Protein AF-A0A0N4WKB9-F1 (afdb_monomer_lite)

Secondary structure (DSSP, 8-state):
-PPPP-----------S-------TTS-S---SS----HHHHHHHHHHHHHHHTSTTSHHHHHTTTTS-S--TT---TT---HHHHHHHHHHHHHHHHHHHHHHHHHHHHHHHHHHHHHHTTTTTS----------------------------S-----S-TTTHHHHHHHHHHHHHHHHHHHHHH-S-PPPPPPPSSPPPHHHHHHHHHHHHHHHHHH----HHHHHHHHHHHHHHHHHHHHHHHHHHHHHHHHHHHHHHHHHHHHHHHHHHHHHHHHHHHHHTS-SS--PPPPHHHHHHHHHTT--SHHHHHHHHHHHHHHHHHHHHHHHHHHHHHHHT-

pLDDT: mean 70.04, std 23.13, range [26.11, 98.06]

Radius of gyration: 37.8 Å; chains: 1; bounding box: 75×97×118 Å

Sequence (343 aa):
MKKQGCSWTNIAGSCGRSCPTELCLKDSFLWSANGWVSSEVLRNVWGAQEASLLIACSAAMRALRPTTGGFCRMHCGPYNGTAEHTASVYALKGAYAKLARCSGQVVGANAAHANQVQAAASEEGSQLIEQDGQEGLRDISRARNGPEPEASQEASQEAREESGNGDSDLKADLSARFRKYYRMAISTQDRQPMVSPRREIPDAFLQVGNEILVEELQRAGSKNPTSLNAAVYAIARAISAKAVEEASERLMPGKESFREATQLRSTQISFISTLAAELLRRSINGNGRGGRGRARPKCLEVARLYKVSRTSEVQRLLISLKDELNIFQMDIKEMEDARDASW

Structure (mmCIF, N/CA/C/O backbone):
data_AF-A0A0N4WKB9-F1
#
_entry.id   AF-A0A0N4WKB9-F1
#
loop_
_atom_site.group_PDB
_atom_site.id
_atom_site.type_symbol
_atom_site.label_atom_id
_atom_site.label_alt_id
_atom_site.label_comp_id
_atom_site.label_asym_id
_atom_site.label_entity_id
_atom_site.label_seq_id
_atom_site.pdbx_PDB_ins_code
_atom_site.Cartn_x
_atom_site.Cartn_y
_atom_site.Cartn_z
_atom_site.occupancy
_atom_site.B_iso_or_equiv
_atom_site.auth_seq_id
_atom_site.auth_comp_id
_atom_site.auth_asym_id
_atom_site.auth_atom_id
_atom_site.pdbx_PDB_model_num
ATOM 1 N N . MET A 1 1 ? 21.311 -34.985 77.038 1.00 38.09 1 MET A N 1
ATOM 2 C CA . MET A 1 1 ? 20.759 -33.814 76.320 1.00 38.09 1 MET A CA 1
ATOM 3 C C . MET A 1 1 ? 19.725 -34.304 75.313 1.00 38.09 1 MET A C 1
ATOM 5 O O . MET A 1 1 ? 20.097 -34.915 74.323 1.00 38.09 1 MET A O 1
ATOM 9 N N . LYS A 1 2 ? 18.432 -34.136 75.619 1.00 29.89 2 LYS A N 1
ATOM 10 C CA . LYS A 1 2 ? 17.288 -34.520 74.774 1.00 29.89 2 LYS A CA 1
ATOM 11 C C . LYS A 1 2 ? 16.736 -33.241 74.137 1.00 29.89 2 LYS A C 1
ATOM 13 O O . LYS A 1 2 ? 16.402 -32.322 74.879 1.00 29.89 2 LYS A O 1
ATOM 18 N N . LYS A 1 3 ? 16.665 -33.157 72.805 1.00 38.38 3 LYS A N 1
ATOM 19 C CA . LYS A 1 3 ? 15.966 -32.061 72.117 1.00 38.38 3 LYS A CA 1
ATOM 20 C C . LYS A 1 3 ? 14.509 -32.458 71.895 1.00 38.38 3 LYS A C 1
ATOM 22 O O . LYS A 1 3 ? 14.224 -33.517 71.345 1.00 38.38 3 LYS A O 1
ATOM 27 N N . GLN A 1 4 ? 13.634 -31.608 72.416 1.00 37.38 4 GLN A N 1
ATOM 28 C CA . GLN A 1 4 ? 12.182 -31.656 72.317 1.00 37.38 4 GLN A CA 1
ATOM 29 C C . GLN A 1 4 ? 11.734 -31.323 70.888 1.00 37.38 4 GLN A C 1
ATOM 31 O O . GLN A 1 4 ? 12.377 -30.528 70.203 1.00 37.38 4 GLN A O 1
ATOM 36 N N . GLY A 1 5 ? 10.643 -31.953 70.453 1.00 32.72 5 GLY A N 1
ATOM 37 C CA . GLY A 1 5 ? 9.959 -31.637 69.203 1.00 32.72 5 GLY A CA 1
ATOM 38 C C . GLY A 1 5 ? 8.960 -30.493 69.362 1.00 32.72 5 GLY A C 1
ATOM 39 O O . GLY A 1 5 ? 8.523 -30.206 70.472 1.00 32.72 5 GLY A O 1
ATOM 40 N N . CYS A 1 6 ? 8.552 -29.912 68.235 1.00 29.64 6 CYS A N 1
ATOM 41 C CA . CYS A 1 6 ? 7.314 -29.147 68.124 1.00 29.64 6 CYS A CA 1
ATOM 42 C C . CYS A 1 6 ? 6.583 -29.558 66.842 1.00 29.64 6 CYS A C 1
ATOM 44 O O . CYS A 1 6 ? 7.054 -29.337 65.727 1.00 29.64 6 CYS A O 1
ATOM 46 N N . SER A 1 7 ? 5.438 -30.194 67.070 1.00 26.11 7 SER A N 1
ATOM 47 C CA . SER A 1 7 ? 4.330 -30.433 66.150 1.00 26.11 7 SER A CA 1
ATOM 48 C C . SER A 1 7 ? 3.609 -29.116 65.848 1.00 26.11 7 SER A C 1
ATOM 50 O O . SER A 1 7 ? 3.452 -28.293 66.749 1.00 26.11 7 SER A O 1
ATOM 52 N N . TRP A 1 8 ? 3.117 -28.949 64.620 1.00 28.55 8 TRP A N 1
ATOM 53 C CA . TRP A 1 8 ? 2.088 -27.961 64.296 1.00 28.55 8 TRP A CA 1
ATOM 54 C C . TRP A 1 8 ? 0.868 -28.685 63.726 1.00 28.55 8 TRP A C 1
ATOM 56 O O . TRP A 1 8 ? 0.815 -29.041 62.552 1.00 28.55 8 TRP A O 1
ATOM 66 N N . THR A 1 9 ? -0.112 -28.915 64.595 1.00 31.80 9 THR A N 1
ATOM 67 C CA . THR A 1 9 ? -1.490 -29.278 64.254 1.00 31.80 9 THR A CA 1
ATOM 68 C C . THR A 1 9 ? -2.391 -28.047 64.312 1.00 31.80 9 THR A C 1
ATOM 70 O O . THR A 1 9 ? -2.282 -27.257 65.243 1.00 31.80 9 THR A O 1
ATOM 73 N N . ASN A 1 10 ? -3.322 -27.977 63.356 1.00 32.84 10 ASN A N 1
ATOM 74 C CA . ASN A 1 10 ? -4.683 -27.431 63.445 1.00 32.84 10 ASN A CA 1
ATOM 75 C C . ASN A 1 10 ? -4.908 -26.079 64.145 1.00 32.84 10 ASN A C 1
ATOM 77 O O . ASN A 1 10 ? -5.034 -26.003 65.363 1.00 32.84 10 ASN A O 1
ATOM 81 N N . ILE A 1 11 ? -5.202 -25.057 63.334 1.00 33.75 11 ILE A N 1
ATOM 82 C CA . ILE A 1 11 ? -6.114 -23.969 63.713 1.00 33.75 11 ILE A CA 1
ATOM 83 C C . ILE A 1 11 ? -7.274 -23.981 62.713 1.00 33.75 11 ILE A C 1
ATOM 85 O O . ILE A 1 11 ? -7.234 -23.342 61.665 1.00 33.75 11 ILE A O 1
ATOM 89 N N . ALA A 1 12 ? -8.304 -24.759 63.042 1.00 35.97 12 ALA A N 1
ATOM 90 C CA . ALA A 1 12 ? -9.644 -24.583 62.507 1.00 35.97 12 ALA A CA 1
ATOM 91 C C . ALA A 1 12 ? -10.357 -23.567 63.411 1.00 35.97 12 ALA A C 1
ATOM 93 O O . ALA A 1 12 ? -10.811 -23.906 64.501 1.00 35.97 12 ALA A O 1
ATOM 94 N N . GLY A 1 13 ? -10.389 -22.306 62.982 1.00 30.09 13 GLY A N 1
ATOM 95 C CA . GLY A 1 13 ? -11.189 -21.253 63.601 1.00 30.09 13 GLY A CA 1
ATOM 96 C C . GLY A 1 13 ? -12.483 -21.066 62.819 1.00 30.09 13 GLY A C 1
ATOM 97 O O . GLY A 1 13 ? -12.456 -20.637 61.668 1.00 30.09 13 GLY A O 1
ATOM 98 N N . SER A 1 14 ? -13.614 -21.401 63.437 1.00 38.97 14 SER A N 1
ATOM 99 C CA . SER A 1 14 ? -14.943 -21.126 62.900 1.00 38.97 14 SER A CA 1
ATOM 100 C C . SER A 1 14 ? -15.247 -19.626 62.955 1.00 38.97 14 SER A C 1
ATOM 102 O O . SER A 1 14 ? -15.411 -19.072 64.041 1.00 38.97 14 SER A O 1
ATOM 104 N N . CYS A 1 15 ? -15.411 -18.988 61.799 1.00 32.84 15 CYS A N 1
ATOM 105 C CA . CYS A 1 15 ? -16.126 -17.719 61.677 1.00 32.84 15 CYS A CA 1
ATOM 106 C C . CYS A 1 15 ? -17.292 -17.919 60.709 1.00 32.84 15 CYS A C 1
ATOM 108 O O . CYS A 1 15 ? -17.117 -17.988 59.495 1.00 32.84 15 CYS A O 1
ATOM 110 N N . GLY A 1 16 ? -18.493 -18.051 61.268 1.00 37.19 16 GLY A N 1
ATOM 111 C CA . GLY A 1 16 ? -19.733 -17.996 60.510 1.00 37.19 16 GLY A CA 1
ATOM 112 C C . GLY A 1 16 ? -20.091 -16.552 60.167 1.00 37.19 16 GLY A C 1
ATOM 113 O O . GLY A 1 16 ? -20.199 -15.726 61.067 1.00 37.19 16 GLY A O 1
ATOM 114 N N . ARG A 1 17 ? -20.280 -16.280 58.870 1.00 33.44 17 ARG A N 1
ATOM 115 C CA . ARG A 1 17 ? -21.280 -15.389 58.234 1.00 33.44 17 ARG A CA 1
ATOM 116 C C . ARG A 1 17 ? -20.808 -15.041 56.814 1.00 33.44 17 ARG A C 1
ATOM 118 O O . ARG A 1 17 ? -19.820 -14.347 56.634 1.00 33.44 17 ARG A O 1
ATOM 125 N N . SER A 1 18 ? -21.533 -15.581 55.833 1.00 49.12 18 SER A N 1
ATOM 126 C CA . SER A 1 18 ? -21.736 -15.095 54.455 1.00 49.12 18 SER A CA 1
ATOM 127 C C . SER A 1 18 ? -20.723 -14.092 53.865 1.00 49.12 18 SER A C 1
ATOM 129 O O . SER A 1 18 ? -20.917 -12.883 53.973 1.00 49.12 18 SER A O 1
ATOM 131 N N . CYS A 1 19 ? -19.758 -14.599 53.094 1.00 30.98 19 CYS A N 1
ATOM 132 C CA . CYS A 1 19 ? -19.083 -13.850 52.029 1.00 30.98 19 CYS A CA 1
ATOM 133 C C . CYS A 1 19 ? -19.250 -14.620 50.707 1.00 30.98 19 CYS A C 1
ATOM 135 O O . CYS A 1 19 ? -18.574 -15.632 50.529 1.00 30.98 19 CYS A O 1
ATOM 137 N N . PRO A 1 20 ? -20.115 -14.197 49.768 1.00 43.94 20 PRO A N 1
ATOM 138 C CA . PRO A 1 20 ? -20.144 -14.767 48.433 1.00 43.94 20 PRO A CA 1
ATOM 139 C C . PRO A 1 20 ? -19.338 -13.865 47.498 1.00 43.94 20 PRO A C 1
ATOM 141 O O . PRO A 1 20 ? -19.893 -12.933 46.939 1.00 43.94 20 PRO A O 1
ATOM 144 N N . THR A 1 21 ? -18.038 -14.124 47.355 1.00 40.31 21 THR A N 1
ATOM 145 C CA . THR A 1 21 ? -17.280 -13.893 46.107 1.00 40.31 21 THR A CA 1
ATOM 146 C C . THR A 1 21 ? -15.851 -14.383 46.311 1.00 40.31 21 THR A C 1
ATOM 148 O O . THR A 1 21 ? -14.954 -13.619 46.666 1.00 40.31 21 THR A O 1
ATOM 151 N N . GLU A 1 22 ? -15.620 -15.670 46.065 1.00 34.66 22 GLU A N 1
ATOM 152 C CA . GLU A 1 22 ? -14.300 -16.102 45.614 1.00 34.66 22 GLU A CA 1
ATOM 153 C C . GLU A 1 22 ? -14.097 -15.521 44.208 1.00 34.66 22 GLU A C 1
ATOM 155 O O . GLU A 1 22 ? -14.573 -16.054 43.209 1.00 34.66 22 GLU A O 1
ATOM 160 N N . LEU A 1 23 ? -13.447 -14.358 44.139 1.00 35.81 23 LEU A N 1
ATOM 161 C CA . LEU A 1 23 ? -12.955 -13.778 42.892 1.00 35.81 23 LEU A CA 1
ATOM 162 C C . LEU A 1 23 ? -11.931 -14.744 42.284 1.00 35.81 23 LEU A C 1
ATOM 164 O O . LEU A 1 23 ? -10.826 -14.908 42.805 1.00 35.81 23 LEU A O 1
ATOM 168 N N . CYS A 1 24 ? -12.289 -15.390 41.175 1.00 35.91 24 CYS A N 1
ATOM 169 C CA . CYS A 1 24 ? -11.354 -16.218 40.433 1.00 35.91 24 CYS A CA 1
ATOM 170 C C . CYS A 1 24 ? -10.258 -15.322 39.833 1.00 35.91 24 CYS A C 1
ATOM 172 O O . CYS A 1 24 ? -10.533 -14.352 39.129 1.00 35.91 24 CYS A O 1
ATOM 174 N N . LEU A 1 25 ? -8.987 -15.681 40.032 1.00 34.38 25 LEU A N 1
ATOM 175 C CA . LEU A 1 25 ? -7.838 -15.033 39.378 1.00 34.38 25 LEU A CA 1
ATOM 176 C C . LEU A 1 25 ? -7.914 -15.067 37.836 1.00 34.38 25 LEU A C 1
ATOM 178 O O . LEU A 1 25 ? -7.198 -14.319 37.177 1.00 34.38 25 LEU A O 1
ATOM 182 N N . LYS A 1 26 ? -8.782 -15.906 37.248 1.00 37.31 26 LYS A N 1
ATOM 183 C CA . LYS A 1 26 ? -9.080 -15.904 35.805 1.00 37.31 26 LYS A CA 1
ATOM 184 C C . LYS A 1 26 ? -9.965 -14.727 35.366 1.00 37.31 26 LYS A C 1
ATOM 186 O O . LYS A 1 26 ? -9.881 -14.339 34.207 1.00 37.31 26 LYS A O 1
ATOM 191 N N . ASP A 1 27 ? -10.726 -14.134 36.284 1.00 35.19 27 ASP A N 1
ATOM 192 C CA . ASP A 1 27 ? -11.625 -12.994 36.031 1.00 35.19 27 ASP A CA 1
ATOM 193 C C . ASP A 1 27 ? -10.963 -11.643 36.350 1.00 35.19 27 ASP A C 1
ATOM 195 O O . ASP A 1 27 ? -11.555 -10.574 36.205 1.00 35.19 27 ASP A O 1
ATOM 199 N N . SER A 1 28 ? -9.711 -11.679 36.809 1.00 39.19 28 SER A N 1
ATOM 200 C CA . SER A 1 28 ? -9.007 -10.530 37.366 1.00 39.19 28 SER A CA 1
ATOM 201 C C . SER A 1 28 ? -8.207 -9.764 36.323 1.00 39.19 28 SER A C 1
ATOM 203 O O . SER A 1 28 ? -7.007 -9.656 36.495 1.00 39.19 28 SER A O 1
ATOM 205 N N . PHE A 1 29 ? -8.822 -9.181 35.293 1.00 39.72 29 PHE A N 1
ATOM 206 C CA . PHE A 1 29 ? -8.190 -8.057 34.584 1.00 39.72 29 PHE A CA 1
ATOM 207 C C . PHE A 1 29 ? -9.254 -7.075 34.098 1.00 39.72 29 PHE A C 1
ATOM 209 O O . PHE A 1 29 ? -9.864 -7.304 33.057 1.00 39.72 29 PHE A O 1
ATOM 216 N N . LEU A 1 30 ? -9.395 -5.988 34.873 1.00 35.84 30 LEU A N 1
ATOM 217 C CA . LEU A 1 30 ? -10.121 -4.723 34.653 1.00 35.84 30 LEU A CA 1
ATOM 218 C C . LEU A 1 30 ? -11.356 -4.501 35.532 1.00 35.84 30 LEU A C 1
ATOM 220 O O . LEU A 1 30 ? -12.418 -5.061 35.291 1.00 35.84 30 LEU A O 1
ATOM 224 N N . TRP A 1 31 ? -11.212 -3.583 36.492 1.00 38.56 31 TRP A N 1
ATOM 225 C CA . TRP A 1 31 ? -12.319 -2.856 37.109 1.00 38.56 31 TRP A CA 1
ATOM 226 C C . TRP A 1 31 ? -11.931 -1.383 37.273 1.00 38.56 31 TRP A C 1
ATOM 228 O O . TRP A 1 31 ? -10.894 -1.080 37.862 1.00 38.56 31 TRP A O 1
ATOM 238 N N . SER A 1 32 ? -12.806 -0.476 36.837 1.00 30.70 32 SER A N 1
ATOM 239 C CA . SER A 1 32 ? -13.090 0.752 37.577 1.00 30.70 32 SER A CA 1
ATOM 240 C C . SER A 1 32 ? -14.535 0.648 38.070 1.00 30.70 32 SER A C 1
ATOM 242 O O . SER A 1 32 ? -15.456 0.355 37.309 1.00 30.70 32 SER A O 1
ATOM 244 N N . ALA A 1 33 ? -14.735 0.815 39.375 1.00 31.33 33 ALA A N 1
ATOM 245 C CA . ALA A 1 33 ? -16.055 1.026 39.941 1.00 31.33 33 ALA A CA 1
ATOM 246 C C . ALA A 1 33 ? -16.358 2.524 39.799 1.00 31.33 33 ALA A C 1
ATOM 248 O O . ALA A 1 33 ? -15.707 3.340 40.444 1.00 31.33 33 ALA A O 1
ATOM 249 N N . ASN A 1 34 ? -17.323 2.867 38.943 1.00 32.16 34 ASN A N 1
ATOM 250 C CA . ASN A 1 34 ? -17.946 4.194 38.820 1.00 32.16 34 ASN A CA 1
ATOM 251 C C . ASN A 1 34 ? -17.132 5.309 38.133 1.00 32.16 34 ASN A C 1
ATOM 253 O O . ASN A 1 34 ? -16.949 6.382 38.703 1.00 32.16 34 ASN A O 1
ATOM 257 N N . GLY A 1 35 ? -16.720 5.130 36.874 1.00 35.56 35 GLY A N 1
ATOM 258 C CA . GLY A 1 35 ? -16.203 6.267 36.105 1.00 35.56 35 GLY A CA 1
ATOM 259 C C . GLY A 1 35 ? -15.997 6.004 34.619 1.00 35.56 35 GLY A C 1
ATOM 260 O O . GLY A 1 35 ? -15.651 4.895 34.216 1.00 35.56 35 GLY A O 1
ATOM 261 N N . TRP A 1 36 ? -16.193 7.059 33.829 1.00 38.62 36 TRP A N 1
ATOM 262 C CA . TRP A 1 36 ? -15.851 7.136 32.411 1.00 38.62 36 TRP A CA 1
ATOM 263 C C . TRP A 1 36 ? -14.338 6.928 32.254 1.00 38.62 36 TRP A C 1
ATOM 265 O O . TRP A 1 36 ? -13.543 7.522 32.985 1.00 38.62 36 TRP A O 1
ATOM 275 N N . VAL A 1 37 ? -13.930 6.048 31.342 1.00 38.47 37 VAL A N 1
ATOM 276 C CA . VAL A 1 37 ? -12.520 5.697 31.127 1.00 38.47 37 VAL A CA 1
ATOM 277 C C . VAL A 1 37 ? -11.956 6.621 30.048 1.00 38.47 37 VAL A C 1
ATOM 279 O O . VAL A 1 37 ? -12.378 6.549 28.900 1.00 38.47 37 VAL A O 1
ATOM 282 N N . SER A 1 38 ? -11.022 7.505 30.414 1.00 41.50 38 SER A N 1
ATOM 283 C CA . SER A 1 38 ? -10.322 8.379 29.458 1.00 41.50 38 SER A CA 1
ATOM 284 C C . SER A 1 38 ? -9.390 7.568 28.537 1.00 41.50 38 SER A C 1
ATOM 286 O O . SER A 1 38 ? -8.935 6.480 28.903 1.00 41.50 38 SER A O 1
ATOM 288 N N . SER A 1 39 ? -9.063 8.101 27.354 1.00 40.75 39 SER A N 1
ATOM 289 C CA . SER A 1 39 ? -8.095 7.517 26.404 1.00 40.75 39 SER A CA 1
ATOM 290 C C . SER A 1 39 ? -6.724 7.232 27.040 1.00 40.75 39 SER A C 1
ATOM 292 O O . SER A 1 39 ? -6.062 6.245 26.719 1.00 40.75 39 SER A O 1
ATOM 294 N N . GLU A 1 40 ? -6.329 8.042 28.018 1.00 42.03 40 GLU A N 1
ATOM 295 C CA . GLU A 1 40 ? -5.099 7.890 28.793 1.00 42.03 40 GLU A CA 1
ATOM 296 C C . GLU A 1 40 ? -5.178 6.698 29.763 1.00 42.03 40 GLU A C 1
ATOM 298 O O . GLU A 1 40 ? -4.217 5.945 29.945 1.00 42.03 40 GLU A O 1
ATOM 303 N N . VAL A 1 41 ? -6.365 6.455 30.327 1.00 51.12 41 VAL A N 1
ATOM 304 C CA . VAL A 1 41 ? -6.648 5.259 31.128 1.00 51.12 41 VAL A CA 1
ATOM 305 C C . VAL A 1 41 ? -6.649 4.019 30.237 1.00 51.12 41 VAL A C 1
ATOM 307 O O . VAL A 1 41 ? -6.085 3.009 30.636 1.00 51.12 41 VAL A O 1
ATOM 310 N N . LEU A 1 42 ? -7.177 4.104 29.014 1.00 48.41 42 LEU A N 1
ATOM 311 C CA . LEU A 1 42 ? -7.096 3.044 28.002 1.00 48.41 42 LEU A CA 1
ATOM 312 C C . LEU A 1 42 ? -5.641 2.677 27.672 1.00 48.41 42 LEU A C 1
ATOM 314 O O . LEU A 1 42 ? -5.317 1.495 27.662 1.00 48.41 42 LEU A O 1
ATOM 318 N N . ARG A 1 43 ? -4.749 3.662 27.497 1.00 47.19 43 ARG A N 1
ATOM 319 C CA . ARG A 1 43 ? -3.302 3.455 27.268 1.00 47.19 43 ARG A CA 1
ATOM 320 C C . ARG A 1 43 ? -2.620 2.746 28.445 1.00 47.19 43 ARG A C 1
ATOM 322 O O . ARG A 1 43 ? -1.868 1.793 28.246 1.00 47.19 43 ARG A O 1
ATOM 329 N N . ASN A 1 44 ? -2.927 3.166 29.672 1.00 47.53 44 ASN A N 1
ATOM 330 C CA . ASN A 1 44 ? -2.392 2.557 30.895 1.00 47.53 44 ASN A CA 1
ATOM 331 C C . ASN A 1 44 ? -2.948 1.147 31.141 1.00 47.53 44 ASN A C 1
ATOM 333 O O . ASN A 1 44 ? -2.219 0.247 31.552 1.00 47.53 44 ASN A O 1
ATOM 337 N N . VAL A 1 45 ? -4.229 0.938 30.840 1.00 52.72 45 VAL A N 1
ATOM 338 C CA . VAL A 1 45 ? -4.887 -0.371 30.830 1.00 52.72 45 VAL A CA 1
ATOM 339 C C . VAL A 1 45 ? -4.248 -1.289 29.792 1.00 52.72 45 VAL A C 1
ATOM 341 O O . VAL A 1 45 ? -4.015 -2.455 30.093 1.00 52.72 45 VAL A O 1
ATOM 344 N N . TRP A 1 46 ? -3.899 -0.770 28.616 1.00 52.53 46 TRP A N 1
ATOM 345 C CA . TRP A 1 46 ? -3.220 -1.514 27.556 1.00 52.53 46 TRP A CA 1
ATOM 346 C C . TRP A 1 46 ? -1.848 -2.015 28.004 1.00 52.53 46 TRP A C 1
ATOM 348 O O . TRP A 1 46 ? -1.587 -3.217 27.948 1.00 52.53 46 TRP A O 1
ATOM 358 N N . GLY A 1 47 ? -1.005 -1.119 28.533 1.00 52.44 47 GLY A N 1
ATOM 359 C CA . GLY A 1 47 ? 0.312 -1.485 29.063 1.00 52.44 47 GLY A CA 1
ATOM 360 C C . GLY A 1 47 ? 0.212 -2.473 30.230 1.00 52.44 47 GLY A C 1
ATOM 361 O O . GLY A 1 47 ? 0.995 -3.416 30.336 1.00 52.44 47 GLY A O 1
ATOM 362 N N . ALA A 1 48 ? -0.812 -2.322 31.071 1.00 50.50 48 ALA A N 1
ATOM 363 C CA . ALA A 1 48 ? -1.095 -3.245 32.160 1.00 50.50 48 ALA A CA 1
ATOM 364 C C . ALA A 1 48 ? -1.560 -4.623 31.677 1.00 50.50 48 ALA A C 1
ATOM 366 O O . ALA A 1 48 ? -1.163 -5.636 32.251 1.00 50.50 48 ALA A O 1
ATOM 367 N N . GLN A 1 49 ? -2.402 -4.680 30.647 1.00 54.06 49 GLN A N 1
ATOM 368 C CA . GLN A 1 49 ? -2.942 -5.918 30.096 1.00 54.06 49 GLN A CA 1
ATOM 369 C C . GLN A 1 49 ? -1.857 -6.706 29.354 1.00 54.06 49 GLN A C 1
ATOM 371 O O . GLN A 1 49 ? -1.767 -7.920 29.533 1.00 54.06 49 GLN A O 1
ATOM 376 N N . GLU A 1 50 ? -0.972 -6.025 28.622 1.00 48.19 50 GLU A N 1
ATOM 377 C CA . GLU A 1 50 ? 0.227 -6.639 28.044 1.00 48.19 50 GLU A CA 1
ATOM 378 C C . GLU A 1 50 ? 1.164 -7.191 29.125 1.00 48.19 50 GLU A C 1
ATOM 380 O O . GLU A 1 50 ? 1.578 -8.346 29.036 1.00 48.19 50 GLU A O 1
ATOM 385 N N . ALA A 1 51 ? 1.427 -6.435 30.196 1.00 47.12 51 ALA A N 1
ATOM 386 C CA . ALA A 1 51 ? 2.249 -6.911 31.312 1.00 47.12 51 ALA A CA 1
ATOM 387 C C . ALA A 1 51 ? 1.603 -8.088 32.071 1.00 47.12 51 ALA A C 1
ATOM 389 O O . ALA A 1 51 ? 2.292 -8.989 32.546 1.00 47.12 51 ALA A O 1
ATOM 390 N N . SER A 1 52 ? 0.273 -8.113 32.157 1.00 47.84 52 SER A N 1
ATOM 391 C CA . SER A 1 52 ? -0.498 -9.116 32.899 1.00 47.84 52 SER A CA 1
ATOM 392 C C . SER A 1 52 ? -0.671 -10.442 32.158 1.00 47.84 52 SER A C 1
ATOM 394 O O . SER A 1 52 ? -0.646 -11.510 32.776 1.00 47.84 52 SER A O 1
ATOM 396 N N . LEU A 1 53 ? -0.809 -10.402 30.827 1.00 46.56 53 LEU A N 1
ATOM 397 C CA . LEU A 1 53 ? -0.866 -11.599 29.978 1.00 46.56 53 LEU A CA 1
ATOM 398 C C . LEU A 1 53 ? 0.446 -12.402 30.011 1.00 46.56 53 LEU A C 1
ATOM 400 O O . LEU A 1 53 ? 0.440 -13.593 29.691 1.00 46.56 53 LEU A O 1
ATOM 404 N N . LEU A 1 54 ? 1.540 -11.776 30.452 1.00 46.34 54 LEU A N 1
ATOM 405 C CA . LEU A 1 54 ? 2.884 -12.350 30.532 1.00 46.34 54 LEU A CA 1
ATOM 406 C C . LEU A 1 54 ? 3.220 -12.975 31.899 1.00 46.34 54 LEU A C 1
ATOM 408 O O . LEU A 1 54 ? 4.304 -13.535 32.061 1.00 46.34 54 LEU A O 1
ATOM 412 N N . ILE A 1 55 ? 2.304 -12.934 32.872 1.00 49.28 55 ILE A N 1
ATOM 413 C CA . ILE A 1 55 ? 2.495 -13.556 34.190 1.00 49.28 55 ILE A CA 1
ATOM 414 C C . ILE A 1 55 ? 2.028 -15.020 34.146 1.00 49.28 55 ILE A C 1
ATOM 416 O O . ILE A 1 55 ? 1.028 -15.353 33.511 1.00 49.28 55 ILE A O 1
ATOM 420 N N . ALA A 1 56 ? 2.724 -15.900 34.874 1.00 44.75 56 ALA A N 1
ATOM 421 C CA . ALA A 1 56 ? 2.517 -17.356 34.932 1.00 44.75 56 ALA A CA 1
ATOM 422 C C . ALA A 1 56 ? 1.065 -17.831 35.189 1.00 44.75 56 ALA A C 1
ATOM 424 O O . ALA A 1 56 ? 0.732 -18.986 34.915 1.00 44.75 56 ALA A O 1
ATOM 425 N N . CYS A 1 57 ? 0.195 -16.961 35.707 1.00 45.25 57 CYS A N 1
ATOM 426 C CA . CYS A 1 57 ? -1.208 -17.262 35.990 1.00 45.25 57 CYS A CA 1
ATOM 427 C C . CYS A 1 57 ? -2.155 -17.019 34.799 1.00 45.25 57 CYS A C 1
ATOM 429 O O . CYS A 1 57 ? -3.320 -17.430 34.869 1.00 45.25 57 CYS A O 1
ATOM 431 N N . SER A 1 58 ? -1.702 -16.387 33.709 1.00 47.47 58 SER A N 1
ATOM 432 C CA . SER A 1 58 ? -2.567 -16.088 32.562 1.00 47.47 58 SER A CA 1
ATOM 433 C C . SER A 1 58 ? -3.011 -17.373 31.842 1.00 47.47 58 SER A C 1
ATOM 435 O O . SER A 1 58 ? -2.321 -18.399 31.842 1.00 47.47 58 SER A O 1
ATOM 437 N N . ALA A 1 59 ? -4.221 -17.362 31.277 1.00 45.16 59 ALA A N 1
ATOM 438 C CA . ALA A 1 59 ? -4.755 -18.506 30.534 1.00 45.16 59 ALA A CA 1
ATOM 439 C C . ALA A 1 59 ? -3.934 -18.788 29.259 1.00 45.16 59 ALA A C 1
ATOM 441 O O . ALA A 1 59 ? -3.661 -19.950 28.960 1.00 45.16 59 ALA A O 1
ATOM 442 N N . ALA A 1 60 ? -3.446 -17.733 28.595 1.00 47.19 60 ALA A N 1
ATOM 443 C CA . ALA A 1 60 ? -2.610 -17.811 27.397 1.00 47.19 60 ALA A CA 1
ATOM 444 C C . ALA A 1 60 ? -1.256 -18.506 27.656 1.00 47.19 60 ALA A C 1
ATOM 446 O O . ALA A 1 60 ? -0.852 -19.383 26.894 1.00 47.19 60 ALA A O 1
ATOM 447 N N . MET A 1 61 ? -0.584 -18.206 28.777 1.00 49.44 61 MET A N 1
ATOM 448 C CA . MET A 1 61 ? 0.676 -18.873 29.157 1.00 49.44 61 MET A CA 1
ATOM 449 C C . MET A 1 61 ? 0.478 -20.340 29.564 1.00 49.44 61 MET A C 1
ATOM 451 O O . MET A 1 61 ? 1.370 -21.166 29.380 1.00 49.44 61 MET A O 1
ATOM 455 N N . ARG A 1 62 ? -0.699 -20.702 30.092 1.00 53.69 62 ARG A N 1
ATOM 456 C CA . ARG A 1 62 ? -1.025 -22.101 30.416 1.00 53.69 62 ARG A CA 1
ATOM 457 C C . ARG A 1 62 ? -1.262 -22.960 29.173 1.00 53.69 62 ARG A C 1
ATOM 459 O O . ARG A 1 62 ? -0.965 -24.150 29.231 1.00 53.69 62 ARG A O 1
ATOM 466 N N . ALA A 1 63 ? -1.748 -22.375 28.078 1.00 52.84 63 ALA A N 1
ATOM 467 C CA . ALA A 1 63 ? -1.962 -23.069 26.807 1.00 52.84 63 ALA A CA 1
ATOM 468 C C . ALA A 1 63 ? -0.655 -23.313 26.020 1.00 52.84 63 ALA A C 1
ATOM 470 O O . ALA A 1 63 ? -0.532 -24.322 25.335 1.00 52.84 63 ALA A O 1
ATOM 471 N N . LEU A 1 64 ? 0.357 -22.450 26.178 1.00 53.56 64 LEU A N 1
ATOM 472 C CA . LEU A 1 64 ? 1.668 -22.543 25.502 1.00 53.56 64 LEU A CA 1
ATOM 473 C C . LEU A 1 64 ? 2.700 -23.438 26.231 1.00 53.56 64 LEU A C 1
ATOM 475 O O . LEU A 1 64 ? 3.891 -23.424 25.913 1.00 53.56 64 LEU A O 1
ATOM 479 N N . ARG A 1 65 ? 2.246 -24.224 27.217 1.00 53.31 65 ARG A N 1
ATOM 480 C CA . ARG A 1 65 ? 3.071 -24.917 28.223 1.00 53.31 65 ARG A CA 1
ATOM 481 C C . ARG A 1 65 ? 4.129 -25.940 27.760 1.00 53.31 65 ARG A C 1
ATOM 483 O O . ARG A 1 65 ? 4.966 -26.226 28.612 1.00 53.31 65 ARG A O 1
ATOM 490 N N . PRO A 1 66 ? 4.195 -26.491 26.527 1.00 49.50 66 PRO A N 1
ATOM 491 C CA . PRO A 1 66 ? 5.289 -27.418 26.209 1.00 49.50 66 PRO A CA 1
ATOM 492 C C . PRO A 1 66 ? 6.527 -26.784 25.552 1.00 49.50 66 PRO A C 1
ATOM 494 O O . PRO A 1 66 ? 7.570 -27.428 25.539 1.00 49.50 66 PRO A O 1
ATOM 497 N N . THR A 1 67 ? 6.459 -25.575 24.979 1.00 55.12 67 THR A N 1
ATOM 498 C CA . THR A 1 67 ? 7.460 -25.151 23.966 1.00 55.12 67 THR A CA 1
ATOM 49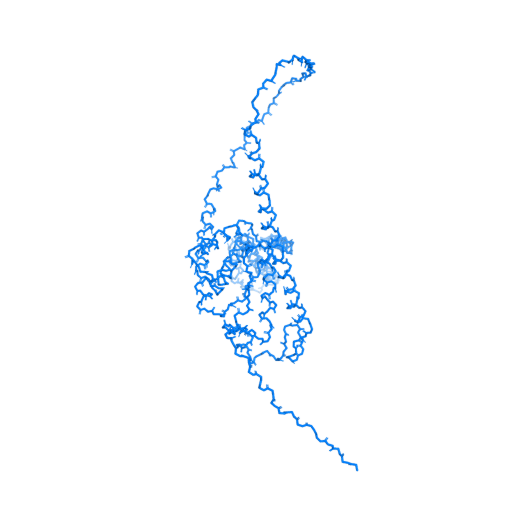9 C C . THR A 1 67 ? 8.389 -24.003 24.351 1.00 55.12 67 THR A C 1
ATOM 501 O O . THR A 1 67 ? 9.422 -23.826 23.711 1.00 55.12 67 THR A O 1
ATOM 504 N N . THR A 1 68 ? 8.089 -23.222 25.388 1.00 52.66 68 THR A N 1
ATOM 505 C CA . THR A 1 68 ? 8.983 -22.144 25.843 1.00 52.66 68 THR A CA 1
ATOM 506 C C . THR A 1 68 ? 9.792 -22.649 27.029 1.00 52.66 68 THR A C 1
ATOM 508 O O . THR A 1 68 ? 9.205 -22.906 28.076 1.00 52.66 68 THR A O 1
ATOM 511 N N . GLY A 1 69 ? 11.108 -22.826 26.870 1.00 61.56 69 GLY A N 1
ATOM 512 C CA . GLY A 1 69 ? 12.027 -23.496 27.808 1.00 61.56 69 GLY A CA 1
ATOM 513 C C . GLY A 1 69 ? 12.209 -22.863 29.197 1.00 61.56 69 GLY A C 1
ATOM 514 O O . GLY A 1 69 ? 13.335 -22.694 29.641 1.00 61.56 69 GLY A O 1
ATOM 515 N N . GLY A 1 70 ? 11.130 -22.520 29.899 1.00 58.50 70 GLY A N 1
ATOM 516 C CA . GLY A 1 70 ? 11.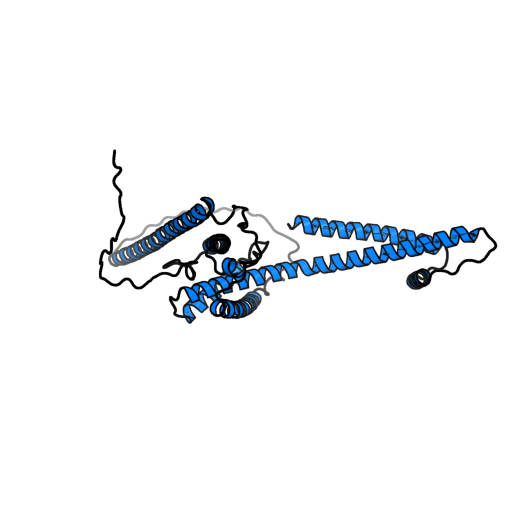138 -22.093 31.296 1.00 58.50 70 GLY A CA 1
ATOM 517 C C . GLY A 1 70 ? 11.420 -20.617 31.553 1.00 58.50 70 GLY A C 1
ATOM 518 O O . GLY A 1 70 ? 11.452 -20.226 32.714 1.00 58.50 70 GLY A O 1
ATOM 519 N N . PHE A 1 71 ? 11.586 -19.788 30.522 1.00 57.38 71 PHE A N 1
ATOM 520 C CA . PHE A 1 71 ? 11.922 -18.372 30.688 1.00 57.38 71 PHE A CA 1
ATOM 521 C C . PHE A 1 71 ? 10.733 -17.459 30.377 1.00 57.38 71 PHE A C 1
ATOM 523 O O . PHE A 1 71 ? 10.035 -17.638 29.377 1.00 57.38 71 PHE A O 1
ATOM 530 N N . CYS A 1 72 ? 10.522 -16.456 31.234 1.00 59.88 72 CYS A N 1
ATOM 531 C CA . CYS A 1 72 ? 9.652 -15.317 30.934 1.00 59.88 72 CYS A CA 1
ATOM 532 C C . CYS A 1 72 ? 10.244 -14.524 29.736 1.00 59.88 72 CYS A C 1
ATOM 534 O O . CYS A 1 72 ? 11.441 -14.615 29.451 1.00 59.88 72 CYS A O 1
ATOM 536 N N . ARG A 1 73 ? 9.461 -13.659 29.073 1.00 46.19 73 ARG A N 1
ATOM 537 C CA . ARG A 1 73 ? 9.959 -12.812 27.962 1.00 46.19 73 ARG A CA 1
ATOM 538 C C . ARG A 1 73 ? 11.009 -11.764 28.389 1.00 46.19 73 ARG A C 1
ATOM 540 O O . ARG A 1 73 ? 11.704 -11.238 27.532 1.00 46.19 73 ARG A O 1
ATOM 547 N N . MET A 1 74 ? 11.149 -11.497 29.693 1.00 49.00 74 MET A N 1
ATOM 548 C CA . MET A 1 74 ? 12.235 -10.685 30.275 1.00 49.00 74 MET A CA 1
ATOM 549 C C . MET A 1 74 ? 13.467 -11.512 30.697 1.00 49.00 74 MET A C 1
ATOM 551 O O . MET A 1 74 ? 14.304 -11.020 31.443 1.00 49.00 74 MET A O 1
ATOM 555 N N . HIS A 1 75 ? 13.577 -12.780 30.280 1.00 55.41 75 HIS A N 1
ATOM 556 C CA . HIS A 1 75 ? 14.674 -13.695 30.641 1.00 55.41 75 HIS A CA 1
ATOM 557 C C . HIS A 1 75 ? 14.915 -13.903 32.149 1.00 55.41 75 HIS A C 1
ATOM 559 O O . HIS A 1 75 ? 15.916 -14.499 32.545 1.00 55.41 75 HIS A O 1
ATOM 565 N N . CYS A 1 76 ? 13.972 -13.501 32.999 1.00 57.62 76 CYS A N 1
ATOM 566 C CA . CYS A 1 76 ? 13.846 -14.014 34.353 1.00 57.62 76 CYS A CA 1
ATOM 567 C C . CYS A 1 76 ? 13.852 -15.546 34.300 1.00 57.62 76 CYS A C 1
ATOM 569 O O . CYS A 1 76 ? 13.064 -16.141 33.558 1.00 57.62 76 CYS A O 1
ATOM 571 N N . GLY A 1 77 ? 14.767 -16.154 35.060 1.00 54.28 77 GLY A N 1
ATOM 572 C CA . GLY A 1 77 ? 14.953 -17.601 35.162 1.00 54.28 77 GLY A CA 1
ATOM 573 C C . GLY A 1 77 ? 13.689 -18.371 35.573 1.00 54.28 77 GLY A C 1
ATOM 574 O O . GLY A 1 77 ? 12.610 -17.791 35.708 1.00 54.28 77 GLY A O 1
ATOM 575 N N . PRO A 1 78 ? 13.796 -19.692 35.792 1.00 47.97 78 PRO A N 1
ATOM 576 C CA . PRO A 1 78 ? 12.638 -20.567 35.869 1.00 47.97 78 PRO A CA 1
ATOM 577 C C . PRO A 1 78 ? 11.707 -20.179 37.025 1.00 47.97 78 PRO A C 1
ATOM 579 O O . PRO A 1 78 ? 12.004 -20.391 38.195 1.00 47.97 78 PRO A O 1
ATOM 582 N N . TYR A 1 79 ? 10.557 -19.622 36.643 1.00 52.47 79 TYR A N 1
ATOM 583 C CA . TYR A 1 79 ? 9.297 -19.557 37.392 1.00 52.47 79 TYR A CA 1
ATOM 584 C C . TYR A 1 79 ? 9.253 -18.817 38.737 1.00 52.47 79 TYR A C 1
ATOM 586 O O . TYR A 1 79 ? 8.291 -19.001 39.482 1.00 52.47 79 TYR A O 1
ATOM 594 N N . ASN A 1 80 ? 10.186 -17.909 39.021 1.00 49.50 80 ASN A N 1
ATOM 595 C CA . ASN A 1 80 ? 10.036 -16.990 40.151 1.00 49.50 80 ASN A CA 1
ATOM 596 C C . ASN A 1 80 ? 9.537 -15.636 39.647 1.00 49.50 80 ASN A C 1
ATOM 598 O O . ASN A 1 80 ? 10.236 -14.950 38.902 1.00 49.50 80 ASN A O 1
ATOM 602 N N . GLY A 1 81 ? 8.322 -15.245 40.049 1.00 51.84 81 GLY A N 1
ATOM 603 C CA . GLY A 1 81 ? 7.855 -13.874 39.861 1.00 51.84 81 GLY A CA 1
ATOM 604 C C . GLY A 1 81 ? 8.878 -12.924 40.480 1.00 51.84 81 GLY A C 1
ATOM 605 O O . GLY A 1 81 ? 9.067 -12.926 41.693 1.00 51.84 81 GLY A O 1
ATOM 606 N N . THR A 1 82 ? 9.593 -12.169 39.648 1.00 56.53 82 THR A N 1
ATOM 607 C CA . THR A 1 82 ? 10.592 -11.213 40.138 1.00 56.53 82 THR A CA 1
ATOM 608 C C . THR A 1 82 ? 9.904 -10.072 40.888 1.00 56.53 82 THR A C 1
ATOM 610 O O . THR A 1 82 ? 8.705 -9.813 40.717 1.00 56.53 82 THR A O 1
ATOM 613 N N . ALA A 1 83 ? 10.675 -9.359 41.712 1.00 52.59 83 ALA A N 1
ATOM 614 C CA . ALA A 1 83 ? 10.215 -8.143 42.376 1.00 52.59 83 ALA A CA 1
ATOM 615 C C . ALA A 1 83 ? 9.616 -7.135 41.379 1.00 52.59 83 ALA A C 1
ATOM 617 O O . ALA A 1 83 ? 8.688 -6.423 41.733 1.00 52.59 83 ALA A O 1
ATOM 618 N N . GLU A 1 84 ? 10.069 -7.140 40.125 1.00 49.09 84 GLU A N 1
ATOM 619 C CA . GLU A 1 84 ? 9.564 -6.287 39.046 1.00 49.09 84 GLU A CA 1
ATOM 620 C C . GLU A 1 84 ? 8.118 -6.627 38.666 1.00 49.09 84 GLU A C 1
ATOM 622 O O . GLU A 1 84 ? 7.295 -5.725 38.584 1.00 49.09 84 GLU A O 1
ATOM 627 N N . HIS A 1 85 ? 7.754 -7.911 38.546 1.00 52.03 85 HIS A N 1
ATOM 628 C CA . HIS A 1 85 ? 6.359 -8.313 38.295 1.00 52.03 85 HIS A CA 1
ATOM 629 C C . HIS A 1 85 ? 5.436 -7.868 39.429 1.00 52.03 85 HIS A C 1
ATOM 631 O O . HIS A 1 85 ? 4.318 -7.399 39.212 1.00 52.03 85 HIS A O 1
ATOM 637 N N . THR A 1 86 ? 5.925 -8.003 40.659 1.00 53.97 86 THR A N 1
ATOM 638 C CA . THR A 1 86 ? 5.199 -7.605 41.863 1.00 53.97 86 THR A CA 1
ATOM 639 C C . THR A 1 86 ? 5.087 -6.079 41.945 1.00 53.97 86 THR A C 1
ATOM 641 O O . THR A 1 86 ? 4.011 -5.554 42.229 1.00 53.97 86 THR A O 1
ATOM 644 N N . ALA A 1 87 ? 6.158 -5.357 41.607 1.00 49.09 87 ALA A N 1
ATOM 645 C CA . ALA A 1 87 ? 6.194 -3.903 41.530 1.00 49.09 87 ALA A CA 1
ATOM 646 C C . ALA A 1 87 ? 5.243 -3.365 40.454 1.00 49.09 87 ALA A C 1
ATOM 648 O O . ALA A 1 87 ? 4.528 -2.408 40.733 1.00 49.09 87 ALA A O 1
ATOM 649 N N . SER A 1 88 ? 5.135 -4.001 39.282 1.00 50.31 88 SER A N 1
ATOM 650 C CA . SER A 1 88 ? 4.160 -3.625 38.248 1.00 50.31 88 SER A CA 1
ATOM 651 C C . SER A 1 88 ? 2.717 -3.786 38.736 1.00 50.31 88 SER A C 1
ATOM 653 O O . SER A 1 88 ? 1.896 -2.892 38.538 1.00 50.31 88 SER A O 1
ATOM 655 N N . VAL A 1 89 ? 2.406 -4.879 39.444 1.00 56.19 89 VAL A N 1
ATOM 656 C CA . VAL A 1 89 ? 1.075 -5.099 40.041 1.00 56.19 89 VAL A CA 1
ATOM 657 C C . VAL A 1 89 ? 0.772 -4.077 41.145 1.00 56.19 89 VAL A C 1
ATOM 659 O O . VAL A 1 89 ? -0.351 -3.573 41.224 1.00 56.19 89 VAL A O 1
ATOM 662 N N . TYR A 1 90 ? 1.744 -3.730 41.994 1.00 52.19 90 TYR A N 1
ATOM 663 C CA . TYR A 1 90 ? 1.555 -2.715 43.038 1.00 52.19 90 TYR A CA 1
ATOM 664 C C . TYR A 1 90 ? 1.489 -1.288 42.486 1.00 52.19 90 TYR A C 1
ATOM 666 O O . TYR A 1 90 ? 0.673 -0.503 42.965 1.00 52.19 90 TYR A O 1
ATOM 674 N N . ALA A 1 91 ? 2.271 -0.963 41.456 1.00 51.81 91 ALA A N 1
ATOM 675 C CA . ALA A 1 91 ? 2.177 0.302 40.733 1.00 51.81 91 ALA A CA 1
ATOM 676 C C . ALA A 1 91 ? 0.790 0.458 40.095 1.00 51.81 91 ALA A C 1
ATOM 678 O O . ALA A 1 91 ? 0.171 1.514 40.220 1.00 51.81 91 ALA A O 1
ATOM 679 N N . LEU A 1 92 ? 0.249 -0.625 39.525 1.00 54.72 92 LEU A N 1
ATOM 680 C CA . LEU A 1 92 ? -1.130 -0.684 39.045 1.00 54.72 92 LEU A CA 1
ATOM 681 C C . LEU A 1 92 ? -2.137 -0.423 40.163 1.00 54.72 92 LEU A C 1
ATOM 683 O O . LEU A 1 92 ? -2.960 0.481 40.039 1.00 54.72 92 LEU A O 1
ATOM 687 N N . LYS A 1 93 ? -2.052 -1.150 41.284 1.00 54.81 93 LYS A N 1
ATOM 688 C CA . LYS A 1 93 ? -2.923 -0.910 42.449 1.00 54.81 93 LYS A CA 1
ATOM 689 C C . LYS A 1 93 ? -2.835 0.540 42.945 1.00 54.81 93 LYS A C 1
ATOM 691 O O . LYS A 1 93 ? -3.862 1.127 43.275 1.00 54.81 93 LYS A O 1
ATOM 696 N N . GLY A 1 94 ? -1.639 1.132 42.959 1.00 54.81 94 GLY A N 1
ATOM 697 C CA . GLY A 1 94 ? -1.406 2.526 43.341 1.00 54.81 94 GLY A CA 1
ATOM 698 C C . GLY A 1 94 ? -2.043 3.530 42.377 1.00 54.81 94 GLY A C 1
ATOM 699 O O . GLY A 1 94 ? -2.721 4.458 42.824 1.00 54.81 94 GLY A O 1
ATOM 700 N N . ALA A 1 95 ? -1.892 3.318 41.067 1.00 50.78 95 ALA A N 1
ATOM 701 C CA . ALA A 1 95 ? -2.527 4.132 40.033 1.00 50.78 95 ALA A CA 1
ATOM 702 C C . ALA A 1 95 ? -4.062 4.054 40.122 1.00 50.78 95 ALA A C 1
ATOM 704 O O . ALA A 1 95 ? -4.730 5.088 40.145 1.00 50.78 95 ALA A O 1
ATOM 705 N N . TYR A 1 96 ? -4.622 2.852 40.299 1.00 51.28 96 TYR A N 1
ATOM 706 C CA . TYR A 1 96 ? -6.064 2.660 40.491 1.00 51.28 96 TYR A CA 1
ATOM 707 C C . TYR A 1 96 ? -6.586 3.313 41.777 1.00 51.28 96 TYR A C 1
ATOM 709 O O . TYR A 1 96 ? -7.607 3.998 41.745 1.00 51.28 96 TYR A O 1
ATOM 717 N N . ALA A 1 97 ? -5.878 3.180 42.904 1.00 56.31 97 ALA A N 1
ATOM 718 C CA . ALA A 1 97 ? -6.252 3.842 44.156 1.00 56.31 97 ALA A CA 1
ATOM 719 C C . ALA A 1 97 ? -6.186 5.377 44.055 1.00 56.31 97 ALA A C 1
ATOM 721 O O . ALA A 1 97 ? -6.891 6.084 44.777 1.00 56.31 97 ALA A O 1
ATOM 722 N N . LYS A 1 98 ? -5.328 5.919 43.182 1.00 55.56 98 LYS A N 1
ATOM 723 C CA . LYS A 1 98 ? -5.274 7.356 42.893 1.00 55.56 98 LYS A CA 1
ATOM 724 C C . LYS A 1 98 ? -6.473 7.793 42.045 1.00 55.56 98 LYS A C 1
ATOM 726 O O . LYS A 1 98 ? -7.139 8.752 42.416 1.00 55.56 98 LYS A O 1
ATOM 731 N N . LEU A 1 99 ? -6.815 7.041 40.997 1.00 48.69 99 LEU A N 1
ATOM 732 C CA . LEU A 1 99 ? -7.981 7.310 40.145 1.00 48.69 99 LEU A CA 1
ATOM 733 C C . LEU A 1 99 ? -9.309 7.235 40.913 1.00 48.69 99 LEU A C 1
ATOM 735 O O . LEU A 1 99 ? -10.139 8.133 40.787 1.00 48.69 99 LEU A O 1
ATOM 739 N N . ALA A 1 100 ? -9.485 6.226 41.772 1.00 52.38 100 ALA A N 1
ATOM 740 C CA . ALA A 1 100 ? -10.676 6.104 42.614 1.00 52.38 100 ALA A CA 1
ATOM 741 C C . ALA A 1 100 ? -10.846 7.320 43.545 1.00 52.38 100 ALA A C 1
ATOM 743 O O . ALA A 1 100 ? -11.947 7.854 43.676 1.00 52.38 100 ALA A O 1
ATOM 744 N N . ARG A 1 101 ? -9.748 7.825 44.125 1.00 57.72 101 ARG A N 1
ATOM 745 C CA . ARG A 1 101 ? -9.766 9.032 44.968 1.00 57.72 101 ARG A CA 1
ATOM 746 C C . ARG A 1 101 ? -10.102 10.297 44.179 1.00 57.72 101 ARG A C 1
ATOM 748 O O . ARG A 1 101 ? -10.939 11.073 44.626 1.00 57.72 101 ARG A O 1
ATOM 755 N N . CYS A 1 102 ? -9.516 10.475 42.996 1.00 52.09 102 CYS A N 1
ATOM 756 C CA . CYS A 1 102 ? -9.798 11.636 42.150 1.00 52.09 102 CYS A CA 1
ATOM 757 C C . CYS A 1 102 ? -11.248 11.643 41.636 1.00 52.09 102 CYS A C 1
ATOM 759 O O . CYS A 1 102 ? -11.870 12.700 41.589 1.00 52.09 102 CYS A O 1
ATOM 761 N N . SER A 1 103 ? -11.824 10.475 41.327 1.00 51.91 103 SER A N 1
ATOM 762 C CA . SER A 1 103 ? -13.217 10.376 40.864 1.00 51.91 103 SER A CA 1
ATOM 763 C C . SER A 1 103 ? -14.242 10.808 41.923 1.00 51.91 103 SER A C 1
ATOM 765 O O . SER A 1 103 ? -15.181 11.532 41.603 1.00 51.91 103 SER A O 1
ATOM 767 N N . GLY A 1 104 ? -14.029 10.469 43.201 1.00 52.03 104 GLY A N 1
ATOM 768 C CA . GLY A 1 104 ? -14.899 10.925 44.292 1.00 52.03 104 GLY A CA 1
ATOM 769 C C . GLY A 1 104 ? -14.801 12.432 44.557 1.00 52.03 104 GLY A C 1
ATOM 770 O O . GLY A 1 104 ? -15.781 13.062 44.947 1.00 52.03 104 GLY A O 1
ATOM 771 N N . GLN A 1 105 ? -13.636 13.027 44.297 1.00 53.34 105 GLN A N 1
ATOM 772 C CA . GLN A 1 105 ? -13.375 14.445 44.543 1.00 53.34 105 GLN A CA 1
ATOM 773 C C . GLN A 1 105 ? -14.029 15.353 43.488 1.00 53.34 105 GLN A C 1
ATOM 775 O O . GLN A 1 105 ? -14.566 16.402 43.836 1.00 53.34 105 GLN A O 1
ATOM 780 N N . VAL A 1 106 ? -14.061 14.922 42.221 1.00 51.59 106 VAL A N 1
ATOM 781 C CA . VAL A 1 106 ? -14.741 15.648 41.129 1.00 51.59 106 VAL A CA 1
ATOM 782 C C . VAL A 1 106 ? -16.264 15.606 41.297 1.00 51.59 106 VAL A C 1
ATOM 784 O O . VAL A 1 106 ? -16.938 16.612 41.090 1.00 51.59 106 VAL A O 1
ATOM 787 N N . VAL A 1 107 ? -16.815 14.477 41.755 1.00 51.59 107 VAL A N 1
ATOM 788 C CA . VAL A 1 107 ? -18.252 14.360 42.058 1.00 51.59 107 VAL A CA 1
ATOM 789 C C . VAL A 1 107 ? -18.642 15.245 43.251 1.00 51.59 107 VAL A C 1
ATOM 791 O O . VAL A 1 107 ? -19.683 15.898 43.210 1.00 51.59 107 VAL A O 1
ATOM 794 N N . GLY A 1 108 ? -17.788 15.340 44.278 1.00 54.97 108 GLY A N 1
ATOM 795 C CA . GLY A 1 108 ? -18.003 16.232 45.423 1.00 54.97 108 GLY A CA 1
ATOM 796 C C . GLY A 1 108 ? -17.922 17.723 45.072 1.00 54.97 108 GLY A C 1
ATOM 797 O O . GLY A 1 108 ? -18.763 18.500 45.518 1.00 54.97 108 GLY A O 1
ATOM 798 N N . ALA A 1 109 ? -16.958 18.124 44.236 1.00 58.44 109 ALA A N 1
ATOM 799 C CA . ALA A 1 109 ? -16.809 19.513 43.796 1.00 58.44 109 ALA A CA 1
ATOM 800 C C . ALA A 1 109 ? -17.993 19.981 42.930 1.00 58.44 109 ALA A C 1
ATOM 802 O O . ALA A 1 109 ? -18.504 21.083 43.125 1.00 58.44 109 ALA A O 1
ATOM 803 N N . ASN A 1 110 ? -18.493 19.120 42.039 1.00 55.31 110 ASN A N 1
ATOM 804 C CA . ASN A 1 110 ? -19.644 19.439 41.193 1.00 55.31 110 ASN A CA 1
ATOM 805 C C . ASN A 1 110 ? -20.961 19.497 41.988 1.00 55.31 110 ASN A C 1
ATOM 807 O O . ASN A 1 110 ? -21.802 20.350 41.713 1.00 55.31 110 ASN A O 1
ATOM 811 N N . ALA A 1 111 ? -21.131 18.648 43.009 1.00 56.56 111 ALA A N 1
ATOM 812 C CA . ALA A 1 111 ? -22.284 18.715 43.910 1.00 56.56 111 ALA A CA 1
ATOM 813 C C . ALA A 1 111 ? -22.264 19.978 44.793 1.00 56.56 111 ALA A C 1
ATOM 815 O O . ALA A 1 111 ? -23.304 20.600 45.008 1.00 56.56 111 ALA A O 1
ATOM 816 N N . ALA A 1 112 ? -21.084 20.397 45.264 1.00 61.97 112 ALA A N 1
ATOM 817 C CA . ALA A 1 112 ? -20.925 21.644 46.010 1.00 61.97 112 ALA A CA 1
ATOM 818 C C . ALA A 1 112 ? -21.241 22.874 45.142 1.00 61.97 112 ALA A C 1
ATOM 820 O O . ALA A 1 112 ? -21.954 23.767 45.592 1.00 61.97 112 ALA A O 1
ATOM 821 N N . HIS A 1 113 ? -20.790 22.887 43.883 1.00 65.56 113 HIS A N 1
ATOM 822 C CA . HIS A 1 113 ? -21.071 23.976 42.943 1.00 65.56 113 HIS A CA 1
ATOM 823 C C . HIS A 1 113 ? -22.559 24.047 42.553 1.00 65.56 113 HIS A C 1
ATOM 825 O O . HIS A 1 113 ? -23.112 25.137 42.427 1.00 65.56 113 HIS A O 1
ATOM 831 N N . ALA A 1 114 ? -23.241 22.903 42.411 1.00 64.69 114 ALA A N 1
ATOM 832 C CA . ALA A 1 114 ? -24.681 22.860 42.143 1.00 64.69 114 ALA A CA 1
ATOM 833 C C . ALA A 1 114 ? -25.513 23.417 43.315 1.00 64.69 114 ALA A C 1
ATOM 835 O O . ALA A 1 114 ? -26.443 24.193 43.097 1.00 64.69 114 ALA A O 1
ATOM 836 N N . ASN A 1 115 ? -25.130 23.097 44.556 1.00 67.94 115 ASN A N 1
ATOM 837 C CA . ASN A 1 115 ? -25.781 23.644 45.749 1.00 67.94 115 ASN A CA 1
ATOM 838 C C . ASN A 1 115 ? -25.521 25.151 45.924 1.00 67.94 115 ASN A C 1
ATOM 840 O O . ASN A 1 115 ? -26.392 25.868 46.407 1.00 67.94 115 ASN A O 1
ATOM 844 N N . GLN A 1 116 ? -24.355 25.652 45.501 1.00 71.38 116 GLN A N 1
ATOM 845 C CA . GLN A 1 116 ? -24.030 27.082 45.557 1.00 71.38 116 GLN A CA 1
ATOM 846 C C . GLN A 1 116 ? -24.851 27.905 44.551 1.00 71.38 116 GLN A C 1
ATOM 848 O O . GLN A 1 116 ? -25.329 28.986 44.884 1.00 71.38 116 GLN A O 1
ATOM 853 N N . VAL A 1 117 ? -25.084 27.364 43.351 1.00 70.06 117 VAL A N 1
ATOM 854 C CA . VAL A 1 117 ? -25.926 28.000 42.322 1.00 70.06 117 VAL A CA 1
ATOM 855 C C . VAL A 1 117 ? -27.408 28.000 42.726 1.00 70.06 117 VAL A C 1
ATOM 857 O O . VAL A 1 117 ? -28.106 28.978 42.475 1.00 70.06 117 VAL A O 1
ATOM 860 N N . GLN A 1 118 ? -27.889 26.957 43.414 1.00 65.50 118 GLN A N 1
ATOM 861 C CA . GLN A 1 118 ? -29.250 26.941 43.972 1.00 65.50 118 GLN A CA 1
ATOM 862 C C . GLN A 1 118 ? -29.435 27.893 45.161 1.00 65.50 118 GLN A C 1
ATOM 864 O O . GLN A 1 118 ? -30.511 28.468 45.301 1.00 65.50 118 GLN A O 1
ATOM 869 N N . ALA A 1 119 ? -28.407 28.092 45.992 1.00 62.06 119 ALA A N 1
ATOM 870 C CA . ALA A 1 119 ? -28.459 29.068 47.079 1.00 62.06 119 ALA A CA 1
ATOM 871 C C . ALA A 1 119 ? -28.489 30.514 46.549 1.00 62.06 119 ALA A C 1
ATOM 873 O O . ALA A 1 119 ? -29.312 31.305 47.000 1.00 62.06 119 ALA A O 1
ATOM 874 N N . ALA A 1 120 ? -27.677 30.833 45.533 1.00 60.38 120 ALA A N 1
ATOM 875 C CA . ALA A 1 120 ? -27.655 32.162 44.913 1.00 60.38 120 ALA A CA 1
ATOM 876 C C . ALA A 1 120 ? -28.972 32.505 44.186 1.00 60.38 120 ALA A C 1
ATOM 878 O O . ALA A 1 120 ? -29.467 33.623 44.290 1.00 60.38 120 ALA A O 1
ATOM 879 N N . ALA A 1 121 ? -29.602 31.527 43.524 1.00 57.72 121 ALA A N 1
ATOM 880 C CA . ALA A 1 121 ? -30.887 31.727 42.847 1.00 57.72 121 ALA A CA 1
ATOM 881 C C . ALA A 1 121 ? -32.075 31.950 43.807 1.00 57.72 121 ALA A C 1
ATOM 883 O O . ALA A 1 121 ? -33.144 32.371 43.370 1.00 57.72 121 ALA A O 1
ATOM 884 N N . SER A 1 122 ? -31.910 31.672 45.106 1.00 58.25 122 SER A N 1
ATOM 885 C CA . SER A 1 122 ? -32.961 31.865 46.110 1.00 58.25 122 SER A CA 1
ATOM 886 C C . SER A 1 122 ? -32.885 33.222 46.827 1.00 58.25 122 SER A C 1
ATOM 888 O O . SER A 1 122 ? -33.835 33.568 47.528 1.00 58.25 122 SER A O 1
ATOM 890 N N . GLU A 1 123 ? -31.805 33.993 46.650 1.00 57.00 123 GLU A N 1
ATOM 891 C CA . GLU A 1 123 ? -31.617 35.310 47.286 1.00 57.00 123 GLU A CA 1
ATOM 892 C C . GLU A 1 123 ? -31.953 36.499 46.361 1.00 57.00 123 GLU A C 1
ATOM 894 O O . GLU A 1 123 ? -32.268 37.579 46.854 1.00 57.00 123 GLU A O 1
ATOM 899 N N . GLU A 1 124 ? -32.010 36.318 45.036 1.00 53.22 124 GLU A N 1
ATOM 900 C CA . GLU A 1 124 ? -32.322 37.407 44.082 1.00 53.22 124 GLU A CA 1
ATOM 901 C C . GLU A 1 124 ? -33.830 37.699 43.904 1.00 53.22 124 GLU A C 1
ATOM 903 O O . GLU A 1 124 ? -34.222 38.571 43.131 1.00 53.22 124 GLU A O 1
ATOM 908 N N . GLY A 1 125 ? -34.709 37.013 44.641 1.00 46.38 125 GLY A N 1
ATOM 909 C CA . GLY A 1 125 ? -36.165 37.165 44.520 1.00 46.38 125 GLY A CA 1
ATOM 910 C C . GLY A 1 125 ? -36.792 38.334 45.290 1.00 46.38 125 GLY A C 1
ATOM 911 O O . GLY A 1 125 ? -38.014 38.469 45.270 1.00 46.38 125 GLY A O 1
ATOM 912 N N . SER A 1 126 ? -36.019 39.156 46.007 1.00 51.06 126 SER A N 1
ATOM 913 C CA . SER A 1 126 ? -36.606 40.146 46.918 1.00 51.06 126 SER A CA 1
ATOM 914 C C . SER A 1 126 ? -35.781 41.425 47.061 1.00 51.06 126 SER A C 1
ATOM 916 O O . SER A 1 126 ? -35.270 41.704 48.141 1.00 51.06 126 SER A O 1
ATOM 918 N N . GLN A 1 127 ? -35.705 42.237 46.003 1.00 42.97 127 GLN A N 1
ATOM 919 C CA . GLN A 1 127 ? -35.477 43.686 46.120 1.00 42.97 127 GLN A CA 1
ATOM 920 C C . GLN A 1 127 ? -35.878 44.408 44.823 1.00 42.97 127 GLN A C 1
ATOM 922 O O . GLN A 1 127 ? -35.113 44.539 43.875 1.00 42.97 127 GLN A O 1
ATOM 927 N N . LEU A 1 128 ? -37.125 44.876 44.797 1.00 48.78 128 LEU A N 1
ATOM 928 C CA . LEU A 1 128 ? -37.594 45.955 43.932 1.00 48.78 128 LEU A CA 1
ATOM 929 C C . LEU A 1 128 ? -37.679 47.214 44.802 1.00 48.78 128 LEU A C 1
ATOM 931 O O . LEU A 1 128 ? -38.289 47.139 45.868 1.00 48.78 128 LEU A O 1
ATOM 935 N N . ILE A 1 129 ? -37.112 48.329 44.320 1.00 44.16 129 ILE A N 1
ATOM 936 C CA . ILE A 1 129 ? -37.643 49.714 44.319 1.00 44.16 129 ILE A CA 1
ATOM 937 C C . ILE A 1 129 ? -36.496 50.752 44.349 1.00 44.16 129 ILE A C 1
ATOM 939 O O . ILE A 1 129 ? -35.653 50.735 45.238 1.00 44.16 129 ILE A O 1
ATOM 943 N N . GLU A 1 130 ? -36.572 51.660 43.364 1.00 45.84 130 GLU A N 1
ATOM 944 C CA . GLU A 1 130 ? -35.995 53.016 43.247 1.00 45.84 130 GLU A CA 1
ATOM 945 C C . GLU A 1 130 ? -34.466 53.204 43.188 1.00 45.84 130 GLU A C 1
ATOM 947 O O . GLU A 1 130 ? -33.758 53.009 44.166 1.00 45.84 130 GLU A O 1
ATOM 952 N N . GLN A 1 131 ? -33.967 53.773 42.079 1.00 38.62 131 GLN A N 1
ATOM 953 C CA . GLN A 1 131 ? -33.656 55.213 42.034 1.00 38.62 131 GLN A CA 1
ATOM 954 C C . GLN A 1 131 ? -33.182 55.710 40.656 1.00 38.62 131 GLN A C 1
ATOM 956 O O . GLN A 1 131 ? -32.695 54.965 39.809 1.00 38.62 131 GLN A O 1
ATOM 961 N N . ASP A 1 132 ? -33.406 57.011 40.500 1.00 40.28 132 ASP A N 1
ATOM 962 C CA . ASP A 1 132 ? -33.242 57.918 39.370 1.00 40.28 132 ASP A CA 1
ATOM 963 C C . ASP A 1 132 ? -31.813 58.100 38.821 1.00 40.28 132 ASP A C 1
ATOM 965 O O . ASP A 1 132 ? -30.824 58.005 39.540 1.00 40.28 132 ASP A O 1
ATOM 969 N N . GLY A 1 133 ? -31.783 58.471 37.533 1.00 45.75 133 GLY A N 1
ATOM 970 C CA . GLY A 1 133 ? -30.925 59.459 36.855 1.00 45.75 133 GLY A CA 1
ATOM 971 C C . GLY A 1 133 ? -29.458 59.692 37.250 1.00 45.75 133 GLY A C 1
ATOM 972 O O . GLY A 1 133 ? -29.176 60.175 38.336 1.00 45.75 133 GLY A O 1
ATOM 973 N N . GLN A 1 134 ? -28.548 59.617 36.263 1.00 43.00 134 GLN A N 1
ATOM 974 C CA . GLN A 1 134 ? -27.743 60.788 35.863 1.00 43.00 134 GLN A CA 1
ATOM 975 C C . GLN A 1 134 ? -26.935 60.586 34.572 1.00 43.00 134 GLN A C 1
ATOM 977 O O . GLN A 1 134 ? -26.386 59.524 34.290 1.00 43.00 134 GLN A O 1
ATOM 982 N N . GLU A 1 135 ? -26.879 61.678 33.812 1.00 44.59 135 GLU A N 1
ATOM 983 C CA . GLU A 1 135 ? -26.136 61.926 32.579 1.00 44.59 135 GLU A CA 1
ATOM 984 C C . GLU A 1 135 ? -24.614 61.764 32.731 1.00 44.59 135 GLU A C 1
ATOM 986 O O . GLU A 1 135 ? -24.033 62.061 33.773 1.00 44.59 135 GLU A O 1
ATOM 991 N N . GLY A 1 136 ? -23.942 61.381 31.640 1.00 40.28 136 GLY A N 1
ATOM 992 C CA . GLY A 1 136 ? -22.488 61.225 31.613 1.00 40.28 136 GLY A CA 1
ATOM 993 C C . GLY A 1 136 ? -21.906 61.176 30.206 1.00 40.28 136 GLY A C 1
ATOM 994 O O . GLY A 1 136 ? -21.360 60.165 29.782 1.00 40.28 136 GLY A O 1
ATOM 995 N N . LEU A 1 137 ? -22.046 62.292 29.495 1.00 48.91 137 LEU A N 1
ATOM 996 C CA . LEU A 1 137 ? -21.376 62.657 28.247 1.00 48.91 137 LEU A CA 1
ATOM 997 C C . LEU A 1 137 ? -19.871 62.296 28.254 1.00 48.91 137 LEU A C 1
ATOM 999 O O . LEU A 1 137 ? -19.158 62.716 29.167 1.00 48.91 137 LEU A O 1
ATOM 1003 N N . ARG A 1 138 ? -19.361 61.635 27.201 1.00 46.06 138 ARG A N 1
ATOM 1004 C CA . ARG A 1 138 ? -18.005 61.885 26.663 1.00 46.06 138 ARG A CA 1
ATOM 1005 C C . ARG A 1 138 ? -17.820 61.353 25.239 1.00 46.06 138 ARG A C 1
ATOM 1007 O O . ARG A 1 138 ? -17.650 60.161 25.003 1.00 46.06 138 ARG A O 1
ATOM 1014 N N . ASP A 1 139 ? -17.797 62.317 24.326 1.00 41.78 139 ASP A N 1
ATOM 1015 C CA . ASP A 1 139 ? -17.107 62.313 23.039 1.00 41.78 139 ASP A CA 1
ATOM 1016 C C . ASP A 1 139 ? -15.640 61.886 23.158 1.00 41.78 139 ASP A C 1
ATOM 1018 O O . ASP A 1 139 ? -14.919 62.470 23.966 1.00 41.78 139 ASP A O 1
ATOM 1022 N N . ILE A 1 140 ? -15.172 61.014 22.253 1.00 50.47 140 ILE A N 1
ATOM 1023 C CA . ILE A 1 140 ? -13.899 61.199 21.530 1.00 50.47 140 ILE A CA 1
ATOM 1024 C C . ILE A 1 140 ? -14.081 60.687 20.094 1.00 50.47 140 ILE A C 1
ATOM 1026 O O . ILE A 1 140 ? -13.984 59.498 19.798 1.00 50.47 140 ILE A O 1
ATOM 1030 N N . SER A 1 141 ? -14.307 61.629 19.182 1.00 52.25 141 SER A N 1
ATOM 1031 C CA . SER A 1 141 ? -13.992 61.474 17.762 1.00 52.25 141 SER A CA 1
ATOM 1032 C C . SER A 1 141 ? -12.470 61.506 17.561 1.00 52.25 141 SER A C 1
ATOM 1034 O O . SER A 1 141 ? -11.797 62.272 18.250 1.00 52.25 141 SER A O 1
ATOM 1036 N N . ARG A 1 142 ? -11.940 60.791 16.551 1.00 39.72 142 ARG A N 1
ATOM 1037 C CA . ARG A 1 142 ? -11.224 61.382 15.387 1.00 39.72 142 ARG A CA 1
ATOM 1038 C C . ARG A 1 142 ? -10.234 60.417 14.700 1.00 39.72 142 ARG A C 1
ATOM 1040 O O . ARG A 1 142 ? -9.123 60.202 15.159 1.00 39.72 142 ARG A O 1
ATOM 1047 N N . ALA A 1 143 ? -10.679 59.951 13.531 1.00 42.22 143 ALA A N 1
ATOM 1048 C CA . ALA A 1 143 ? -10.010 59.883 12.225 1.00 42.22 143 ALA A CA 1
ATOM 1049 C C . ALA A 1 143 ? -8.537 59.438 12.091 1.00 42.22 143 ALA A C 1
ATOM 1051 O O . ALA A 1 143 ? -7.621 60.141 12.513 1.00 42.22 143 ALA A O 1
ATOM 1052 N N . ARG A 1 144 ? -8.315 58.470 11.185 1.00 42.78 144 ARG A N 1
ATOM 1053 C CA . ARG A 1 144 ? -7.407 58.705 10.049 1.00 42.78 144 ARG A CA 1
ATOM 1054 C C . ARG A 1 144 ? -7.810 57.902 8.808 1.00 42.78 144 ARG A C 1
ATOM 1056 O O . ARG A 1 144 ? -7.932 56.686 8.851 1.00 42.78 144 ARG A O 1
ATOM 1063 N N . ASN A 1 145 ? -8.003 58.648 7.725 1.00 46.53 145 ASN A N 1
ATOM 1064 C CA . ASN A 1 145 ? -8.272 58.203 6.363 1.00 46.53 145 ASN A CA 1
ATOM 1065 C C . ASN A 1 145 ? -7.076 57.454 5.754 1.00 46.53 145 ASN A C 1
ATOM 1067 O O . ASN A 1 145 ? -5.931 57.854 5.972 1.00 46.53 145 ASN A O 1
ATOM 1071 N N . GLY A 1 146 ? -7.365 56.475 4.896 1.00 45.31 146 GLY A N 1
ATOM 1072 C CA . GLY A 1 146 ? -6.454 55.935 3.887 1.00 45.31 146 GLY A CA 1
ATOM 1073 C C . GLY A 1 146 ? -7.266 55.487 2.660 1.00 45.31 146 GLY A C 1
ATOM 1074 O O . GLY A 1 146 ? -8.239 54.761 2.858 1.00 45.31 146 GLY A O 1
ATOM 1075 N N . PRO A 1 147 ? -6.948 55.956 1.437 1.00 57.00 147 PRO A N 1
ATOM 1076 C CA . PRO A 1 147 ? -7.688 55.620 0.222 1.00 57.00 147 PRO A CA 1
ATOM 1077 C C . PRO A 1 147 ? -7.238 54.293 -0.427 1.00 57.00 147 PRO A C 1
ATOM 1079 O O . PRO A 1 147 ? -6.052 53.975 -0.460 1.00 57.00 147 PRO A O 1
ATOM 1082 N N . GLU A 1 148 ? -8.253 53.580 -0.919 1.00 47.25 148 GLU A N 1
ATOM 1083 C CA . GLU A 1 148 ? -8.380 52.580 -2.006 1.00 47.25 148 GLU A CA 1
ATOM 1084 C C . GLU A 1 148 ? -7.444 52.710 -3.247 1.00 47.25 148 GLU A C 1
ATOM 1086 O O . GLU A 1 148 ? -6.786 53.743 -3.383 1.00 47.25 148 GLU A O 1
ATOM 1091 N N . PRO A 1 149 ? -7.527 51.833 -4.287 1.00 65.06 149 PR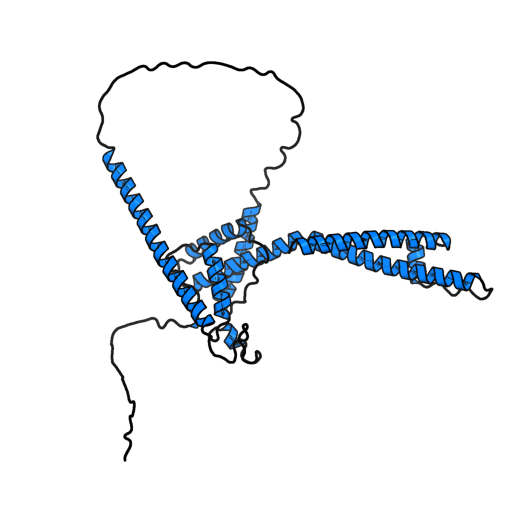O A N 1
ATOM 1092 C CA . PRO A 1 149 ? -7.830 50.387 -4.356 1.00 65.06 149 PRO A CA 1
ATOM 1093 C C . PRO A 1 149 ? -6.926 49.629 -5.384 1.00 65.06 149 PRO A C 1
ATOM 1095 O O . PRO A 1 149 ? -6.028 50.203 -5.989 1.00 65.06 149 PRO A O 1
ATOM 1098 N N . GLU A 1 150 ? -7.224 48.339 -5.596 1.00 38.88 150 GLU A N 1
ATOM 1099 C CA . GLU A 1 150 ? -7.225 47.597 -6.882 1.00 38.88 150 GLU A CA 1
ATOM 1100 C C . GLU A 1 150 ? -6.461 46.258 -6.931 1.00 38.88 150 GLU A C 1
ATOM 1102 O O . GLU A 1 150 ? -5.278 46.144 -6.625 1.00 38.88 150 GLU A O 1
ATOM 1107 N N . ALA A 1 151 ? -7.204 45.292 -7.486 1.00 45.06 151 ALA A N 1
ATOM 1108 C CA . ALA A 1 151 ? -6.791 44.127 -8.260 1.00 45.06 151 ALA A CA 1
ATOM 1109 C C . ALA A 1 151 ? -6.577 42.783 -7.534 1.00 45.06 151 ALA A C 1
ATOM 1111 O O . ALA A 1 151 ? -5.538 42.504 -6.941 1.00 45.06 151 ALA A O 1
ATOM 1112 N N . SER A 1 152 ? -7.524 41.883 -7.839 1.00 44.19 152 SER A N 1
ATOM 1113 C CA . SER A 1 152 ? -7.415 40.412 -7.876 1.00 44.19 152 SER A CA 1
ATOM 1114 C C . SER A 1 152 ? -7.885 39.654 -6.630 1.00 44.19 152 SER A C 1
ATOM 1116 O O . SER A 1 152 ? -7.102 39.038 -5.913 1.00 44.19 152 SER A O 1
ATOM 1118 N N . GLN A 1 153 ? -9.205 39.629 -6.432 1.00 48.66 153 GLN A N 1
ATOM 1119 C CA . GLN A 1 153 ? -9.898 38.561 -5.706 1.00 48.66 153 GLN A CA 1
ATOM 1120 C C . GLN A 1 153 ? -10.854 37.847 -6.664 1.00 48.66 153 GLN A C 1
ATOM 1122 O O . GLN A 1 153 ? -12.053 38.090 -6.659 1.00 48.66 153 GLN A O 1
ATOM 1127 N N . GLU A 1 154 ? -10.311 36.954 -7.484 1.00 53.19 154 GLU A N 1
ATOM 1128 C CA . GLU A 1 154 ? -11.063 35.846 -8.068 1.00 53.19 154 GLU A CA 1
ATOM 1129 C C . GLU A 1 154 ? -10.186 34.592 -7.993 1.00 53.19 154 GLU A C 1
ATOM 1131 O O . GLU A 1 154 ? -8.976 34.661 -8.197 1.00 53.19 154 GLU A O 1
ATOM 1136 N N . ALA A 1 155 ? -10.836 33.464 -7.707 1.00 53.69 155 ALA A N 1
ATOM 1137 C CA . ALA A 1 155 ? -10.319 32.103 -7.553 1.00 53.69 155 ALA A CA 1
ATOM 1138 C C . ALA A 1 155 ? -9.894 31.664 -6.136 1.00 53.69 155 ALA A C 1
ATOM 1140 O O . ALA A 1 155 ? -8.865 32.065 -5.594 1.00 53.69 155 ALA A O 1
ATOM 1141 N N . SER A 1 156 ? -10.662 30.680 -5.647 1.00 49.28 156 SER A N 1
ATOM 1142 C CA . SER A 1 156 ? -10.360 29.675 -4.607 1.00 49.28 156 SER A CA 1
ATOM 1143 C C . SER A 1 156 ? -11.242 29.738 -3.355 1.00 49.28 156 SER A C 1
ATOM 1145 O O . SER A 1 156 ? -10.765 29.710 -2.224 1.00 49.28 156 SER A O 1
ATOM 1147 N N . GLN A 1 157 ? -12.559 29.742 -3.567 1.00 46.09 157 GLN A N 1
ATOM 1148 C CA . GLN A 1 157 ? -13.527 29.173 -2.625 1.00 46.09 157 GLN A CA 1
ATOM 1149 C C . GLN A 1 157 ? -14.206 27.958 -3.277 1.00 46.09 157 GLN A C 1
ATOM 1151 O O . GLN A 1 157 ? -15.389 27.974 -3.581 1.00 46.09 157 GLN A O 1
ATOM 1156 N N . GLU A 1 158 ? -13.435 26.893 -3.488 1.00 47.22 158 GLU A N 1
ATOM 1157 C CA . GLU A 1 158 ? -13.940 25.537 -3.746 1.00 47.22 158 GLU A CA 1
ATOM 1158 C C . GLU A 1 158 ? -13.208 24.577 -2.803 1.00 47.22 158 GLU A C 1
ATOM 1160 O O . GLU A 1 158 ? -12.314 23.837 -3.194 1.00 47.22 158 GLU A O 1
ATOM 1165 N N . ALA A 1 159 ? -13.501 24.665 -1.506 1.00 55.19 159 ALA A N 1
ATOM 1166 C CA . ALA A 1 159 ? -12.975 23.721 -0.519 1.00 55.19 159 ALA A CA 1
ATOM 1167 C C . ALA A 1 159 ? -13.826 23.723 0.751 1.00 55.19 159 ALA A C 1
ATOM 1169 O O . ALA A 1 159 ? -13.307 23.976 1.839 1.00 55.19 159 ALA A O 1
ATOM 1170 N N . ARG A 1 160 ? -15.146 23.510 0.651 1.00 53.25 160 ARG A N 1
ATOM 1171 C CA . ARG A 1 160 ? -15.933 23.310 1.875 1.00 53.25 160 ARG A CA 1
ATOM 1172 C C . ARG A 1 160 ? -17.308 22.682 1.681 1.00 53.25 160 ARG A C 1
ATOM 1174 O O . ARG A 1 160 ? -18.284 23.321 2.023 1.00 53.25 160 ARG A O 1
ATOM 1181 N N . GLU A 1 161 ? -17.399 21.432 1.219 1.00 46.16 161 GLU A N 1
ATOM 1182 C CA . GLU A 1 161 ? -18.672 20.690 1.350 1.00 46.16 161 GLU A CA 1
ATOM 1183 C C . GLU A 1 161 ? -18.586 19.143 1.348 1.00 46.16 161 GLU A C 1
ATOM 1185 O O . GLU A 1 161 ? -19.608 18.478 1.241 1.00 46.16 161 GLU A O 1
ATOM 1190 N N . GLU A 1 162 ? -17.417 18.523 1.572 1.00 51.00 162 GLU A N 1
ATOM 1191 C CA . GLU A 1 162 ? -17.318 17.045 1.706 1.00 51.00 162 GLU A CA 1
ATOM 1192 C C . GLU A 1 162 ? -17.428 16.516 3.156 1.00 51.00 162 GLU A C 1
ATOM 1194 O O . GLU A 1 162 ? -17.380 15.312 3.399 1.00 51.00 162 GLU A O 1
ATOM 1199 N N . SER A 1 163 ? -17.604 17.383 4.157 1.00 54.00 163 SER A N 1
ATOM 1200 C CA . SER A 1 163 ? -17.375 17.007 5.566 1.00 54.00 163 SER A CA 1
ATOM 1201 C C . SER A 1 163 ? -18.516 16.238 6.256 1.00 54.00 163 SER A C 1
ATOM 1203 O O . SER A 1 163 ? -18.385 15.909 7.431 1.00 54.00 163 SER A O 1
ATOM 1205 N N . GLY A 1 164 ? -19.638 15.971 5.584 1.00 59.56 164 GLY A N 1
ATOM 1206 C CA . GLY A 1 164 ? -20.807 15.355 6.229 1.00 59.56 164 GLY A CA 1
ATOM 1207 C C . GLY A 1 164 ? -20.861 13.826 6.170 1.00 59.56 164 GLY A C 1
ATOM 1208 O O . GLY A 1 164 ? -21.446 13.203 7.053 1.00 59.56 164 GLY A O 1
ATOM 1209 N N . ASN A 1 165 ? -20.282 13.208 5.135 1.00 73.88 165 ASN A N 1
ATOM 1210 C CA . ASN A 1 165 ? -20.547 11.791 4.856 1.00 73.88 165 ASN A CA 1
ATOM 1211 C C . ASN A 1 165 ? -19.519 10.831 5.485 1.00 73.88 165 ASN A C 1
ATOM 1213 O O . ASN A 1 165 ? -19.860 9.703 5.835 1.00 73.88 165 ASN A O 1
ATOM 1217 N N . GLY A 1 166 ? -18.278 11.287 5.692 1.00 83.00 166 GLY A N 1
ATOM 1218 C CA . GLY A 1 166 ? -17.182 10.432 6.166 1.00 83.00 166 GLY A CA 1
ATOM 1219 C C . GLY A 1 166 ? -17.390 9.853 7.570 1.00 83.00 166 GLY A C 1
ATOM 1220 O O . GLY A 1 166 ? -17.082 8.684 7.806 1.00 83.00 166 GLY A O 1
ATOM 1221 N N . ASP A 1 167 ? -17.969 10.630 8.489 1.00 88.00 167 ASP A N 1
ATOM 1222 C CA . ASP A 1 167 ? -18.162 10.195 9.879 1.00 88.00 167 ASP A CA 1
ATOM 1223 C C . ASP A 1 167 ? -19.228 9.100 10.002 1.00 88.00 167 ASP A C 1
ATOM 1225 O O . ASP A 1 167 ? -19.084 8.165 10.796 1.00 88.00 167 ASP A O 1
ATOM 1229 N N . SER A 1 168 ? -20.276 9.172 9.176 1.00 92.44 168 SER A N 1
ATOM 1230 C CA . SER A 1 168 ? -21.324 8.148 9.124 1.00 92.44 168 SER A CA 1
ATOM 1231 C C . SER A 1 168 ? -20.760 6.809 8.641 1.00 92.44 168 SER A C 1
ATOM 1233 O O . SER A 1 168 ? -20.991 5.769 9.269 1.00 92.44 168 SER A O 1
ATOM 1235 N N . ASP A 1 169 ? -19.961 6.833 7.573 1.00 95.25 169 ASP A N 1
ATOM 1236 C CA . ASP A 1 169 ? -19.342 5.632 7.010 1.00 95.25 169 ASP A CA 1
ATOM 1237 C C . ASP A 1 169 ? -18.313 5.023 7.976 1.00 95.25 169 ASP A C 1
ATOM 1239 O O . ASP A 1 169 ? -18.296 3.805 8.199 1.00 95.25 169 ASP A O 1
ATOM 1243 N N . LEU A 1 170 ? -17.512 5.868 8.636 1.00 95.75 170 LEU A N 1
ATOM 1244 C CA . LEU A 1 170 ? -16.569 5.448 9.672 1.00 95.75 170 LEU A CA 1
ATOM 1245 C C . LEU A 1 170 ? -17.285 4.772 10.848 1.00 95.75 170 LEU A C 1
ATOM 1247 O O . LEU A 1 170 ? -16.865 3.701 11.302 1.00 95.75 170 LEU A O 1
ATOM 1251 N N . LYS A 1 171 ? -18.380 5.369 11.335 1.00 97.00 171 LYS A N 1
ATOM 1252 C CA . LYS A 1 171 ? -19.184 4.803 12.424 1.00 97.00 171 LYS A CA 1
ATOM 1253 C C . LYS A 1 171 ? -19.796 3.465 12.036 1.00 97.00 171 LYS A C 1
ATOM 1255 O O . LYS A 1 171 ? -19.770 2.537 12.852 1.00 97.00 171 LYS A O 1
ATOM 1260 N N . ALA A 1 172 ? -20.294 3.324 10.809 1.00 97.00 172 ALA A N 1
ATOM 1261 C CA . ALA A 1 172 ? -20.839 2.065 10.309 1.00 97.00 172 ALA A CA 1
ATOM 1262 C C . ALA A 1 172 ? -19.775 0.950 10.245 1.00 97.00 172 ALA A C 1
ATOM 1264 O O . ALA A 1 172 ? -20.016 -0.154 10.750 1.00 97.00 172 ALA A O 1
ATOM 1265 N N . ASP A 1 173 ? -18.585 1.236 9.703 1.00 97.44 173 ASP A N 1
ATOM 1266 C CA . ASP A 1 173 ? -17.475 0.273 9.621 1.00 97.44 173 ASP A CA 1
ATOM 1267 C C . ASP A 1 173 ? -16.960 -0.127 11.014 1.00 97.44 173 ASP A C 1
ATOM 1269 O O . ASP A 1 173 ? -16.892 -1.319 11.346 1.00 97.44 173 ASP A O 1
ATOM 1273 N N . LEU A 1 174 ? -16.678 0.848 11.890 1.00 97.62 174 LEU A N 1
ATOM 1274 C CA . LEU A 1 174 ? -16.245 0.568 13.263 1.00 97.62 174 LEU A CA 1
ATOM 1275 C C . LEU A 1 174 ? -17.300 -0.222 14.044 1.00 97.62 174 LEU A C 1
ATOM 1277 O O . LEU A 1 174 ? -16.946 -1.166 14.754 1.00 97.62 174 LEU A O 1
ATOM 1281 N N . SER A 1 175 ? -18.588 0.076 13.861 1.00 97.88 175 SER A N 1
ATOM 1282 C CA . SER A 1 175 ? -19.684 -0.677 14.482 1.00 97.88 175 SER A CA 1
ATOM 1283 C C . SER A 1 175 ? -19.730 -2.131 14.005 1.00 97.88 175 SER A C 1
ATOM 1285 O O . SER A 1 175 ? -19.915 -3.052 14.809 1.00 97.88 175 SER A O 1
ATOM 1287 N N . ALA A 1 176 ? -19.535 -2.378 12.707 1.00 98.06 176 ALA A N 1
ATOM 1288 C CA . ALA A 1 176 ? -19.498 -3.731 12.158 1.00 98.06 176 ALA A CA 1
ATOM 1289 C C . ALA A 1 176 ? -18.323 -4.543 12.735 1.00 98.06 176 ALA A C 1
ATOM 1291 O O . ALA A 1 176 ? -18.501 -5.691 13.170 1.00 98.06 176 ALA A O 1
ATOM 1292 N N . ARG A 1 177 ? -17.132 -3.934 12.811 1.00 97.81 177 ARG A N 1
ATOM 1293 C CA . ARG A 1 177 ? -15.930 -4.542 13.411 1.00 97.81 177 ARG A CA 1
ATOM 1294 C C . ARG A 1 177 ? -16.098 -4.794 14.899 1.00 97.81 177 ARG A C 1
ATOM 1296 O O . ARG A 1 177 ? -15.791 -5.894 15.362 1.00 97.81 177 ARG A O 1
ATOM 1303 N N . PHE A 1 178 ? -16.632 -3.817 15.626 1.00 97.44 178 PHE A N 1
ATOM 1304 C CA . PHE A 1 178 ? -16.945 -3.944 17.041 1.00 97.44 178 PHE A CA 1
ATOM 1305 C C . PHE A 1 178 ? -17.820 -5.175 17.283 1.00 97.44 178 PHE A C 1
ATOM 1307 O O . PHE A 1 178 ? -17.421 -6.066 18.026 1.00 97.44 178 PHE A O 1
ATOM 1314 N N . ARG A 1 179 ? -18.957 -5.310 16.585 1.00 97.12 179 ARG A N 1
ATOM 1315 C CA . ARG A 1 179 ? -19.872 -6.457 16.761 1.00 97.12 179 ARG A CA 1
ATOM 1316 C C . ARG A 1 179 ? -19.205 -7.795 16.452 1.00 97.12 179 ARG A C 1
ATOM 1318 O O . ARG A 1 179 ? -19.507 -8.807 17.089 1.00 97.12 179 ARG A O 1
ATOM 1325 N N . LYS A 1 180 ? -18.308 -7.833 15.463 1.00 96.69 180 LYS A N 1
ATOM 1326 C CA . LYS A 1 180 ? -17.508 -9.024 15.147 1.00 96.69 180 LYS A CA 1
ATOM 1327 C C . LYS A 1 180 ? -16.583 -9.384 16.312 1.00 96.69 180 LYS A C 1
ATOM 1329 O O . LYS A 1 180 ? -16.655 -10.509 16.805 1.00 96.69 180 LYS A O 1
ATOM 1334 N N . TYR A 1 181 ? -15.760 -8.447 16.778 1.00 95.69 181 TYR A N 1
ATOM 1335 C CA . TYR A 1 181 ? -14.805 -8.700 17.860 1.00 95.69 181 TYR A CA 1
ATOM 1336 C C . TYR A 1 181 ? -15.468 -8.894 19.220 1.00 95.69 181 TYR A C 1
ATOM 1338 O O . TYR A 1 181 ? -14.958 -9.660 20.028 1.00 95.69 181 TYR A O 1
ATOM 1346 N N . TYR A 1 182 ? -16.618 -8.274 19.457 1.00 95.25 182 TYR A N 1
ATOM 1347 C CA . TYR A 1 182 ? -17.393 -8.423 20.682 1.00 95.25 182 TYR A CA 1
ATOM 1348 C C . TYR A 1 182 ? -17.954 -9.836 20.822 1.00 95.25 182 TYR A C 1
ATOM 1350 O O . TYR A 1 182 ? -17.756 -10.479 21.852 1.00 95.25 182 TYR A O 1
ATOM 1358 N N . ARG A 1 183 ? -18.556 -10.377 19.751 1.00 95.00 183 ARG A N 1
ATOM 1359 C CA . ARG A 1 183 ? -18.993 -11.783 19.712 1.00 95.00 183 ARG A CA 1
ATOM 1360 C C . ARG A 1 183 ? -17.834 -12.735 19.982 1.00 95.00 183 ARG A C 1
ATOM 1362 O O . ARG A 1 183 ? -17.975 -13.648 20.791 1.00 95.00 183 ARG A O 1
ATOM 1369 N N . MET A 1 184 ? -16.680 -12.491 19.356 1.00 93.75 184 MET A N 1
ATOM 1370 C CA . MET A 1 184 ? -15.469 -13.264 19.633 1.00 93.75 184 MET A CA 1
ATOM 1371 C C . MET A 1 184 ? -15.082 -13.148 21.112 1.00 93.75 184 MET A C 1
ATOM 1373 O O . MET A 1 184 ? -15.023 -14.160 21.788 1.00 93.75 184 MET A O 1
ATOM 1377 N N . ALA A 1 185 ? -14.931 -11.940 21.651 1.00 92.81 185 ALA A N 1
ATOM 1378 C CA . ALA A 1 185 ? -14.473 -11.700 23.020 1.00 92.81 185 ALA A CA 1
ATOM 1379 C C . ALA A 1 185 ? -15.406 -12.236 24.119 1.00 92.81 185 ALA A C 1
ATOM 1381 O O . ALA A 1 185 ? -14.930 -12.548 25.209 1.00 92.81 185 ALA A O 1
ATOM 1382 N N . ILE A 1 186 ? -16.712 -12.333 23.850 1.00 92.62 186 ILE A N 1
ATOM 1383 C CA . ILE A 1 186 ? -17.673 -12.991 24.747 1.00 92.62 186 ILE A CA 1
ATOM 1384 C C . ILE A 1 186 ? -17.568 -14.513 24.637 1.00 92.62 186 ILE A C 1
ATOM 1386 O O . ILE A 1 186 ? -17.559 -15.197 25.657 1.00 92.62 186 ILE A O 1
ATOM 1390 N N . SER A 1 187 ? -17.507 -15.048 23.414 1.00 92.00 187 SER A N 1
ATOM 1391 C CA . SER A 1 187 ? -17.481 -16.502 23.186 1.00 92.00 187 SER A CA 1
ATOM 1392 C C . SER A 1 187 ? -16.155 -17.150 23.589 1.00 92.00 187 SER A C 1
ATOM 1394 O O . SER A 1 187 ? -16.135 -18.260 24.116 1.00 92.00 187 SER A O 1
ATOM 1396 N N . THR A 1 188 ? -15.043 -16.451 23.368 1.00 84.25 188 THR A N 1
ATOM 1397 C CA . THR A 1 188 ? -13.690 -16.916 23.643 1.00 84.25 188 THR A CA 1
ATOM 1398 C C . THR A 1 188 ? -13.078 -16.044 24.728 1.00 84.25 188 THR A C 1
ATOM 1400 O O . THR A 1 188 ? -12.788 -14.868 24.506 1.00 84.25 188 THR A O 1
ATOM 1403 N N . GLN A 1 189 ? -12.813 -16.636 25.894 1.00 74.06 189 GLN A N 1
ATOM 1404 C CA . GLN A 1 189 ? -11.976 -15.993 26.913 1.00 74.06 189 GLN A CA 1
ATOM 1405 C C . GLN A 1 189 ? -10.513 -15.853 26.453 1.00 74.06 189 GLN A C 1
ATOM 1407 O O . GLN A 1 189 ? -9.762 -15.074 27.038 1.00 74.06 189 GLN A O 1
ATOM 1412 N N . ASP A 1 190 ? -10.109 -16.579 25.405 1.00 75.81 190 ASP A N 1
ATOM 1413 C CA . ASP A 1 190 ? -8.772 -16.493 24.821 1.00 75.81 190 ASP A CA 1
ATOM 1414 C C . ASP A 1 190 ? -8.677 -15.321 23.837 1.00 75.81 190 ASP A C 1
ATOM 1416 O O . ASP A 1 190 ? -8.978 -15.417 22.644 1.00 75.81 190 ASP A O 1
ATOM 1420 N N . ARG A 1 191 ? -8.320 -14.158 24.379 1.00 80.19 191 ARG A N 1
ATOM 1421 C CA . ARG A 1 191 ? -8.164 -12.929 23.605 1.00 80.19 191 ARG A CA 1
ATOM 1422 C C . ARG A 1 191 ? -6.779 -12.890 22.990 1.00 80.19 191 ARG A C 1
ATOM 1424 O O . ARG A 1 191 ? -5.775 -12.931 23.695 1.00 80.19 191 ARG A O 1
ATOM 1431 N N . GLN A 1 192 ? -6.728 -12.726 21.672 1.00 83.44 192 GLN A N 1
ATOM 1432 C CA . GLN A 1 192 ? -5.454 -12.510 21.000 1.00 83.44 192 GLN A CA 1
ATOM 1433 C C . GLN A 1 192 ? -4.849 -11.161 21.412 1.00 83.44 192 GLN A C 1
ATOM 1435 O O . GLN A 1 192 ? -5.600 -10.177 21.514 1.00 83.44 192 GLN A O 1
ATOM 1440 N N . PRO A 1 193 ? -3.515 -11.098 21.582 1.00 84.12 193 PRO A N 1
ATOM 1441 C CA . PRO A 1 193 ? -2.796 -9.841 21.717 1.00 84.12 193 PRO A CA 1
ATOM 1442 C C . PRO A 1 193 ? -3.145 -8.900 20.565 1.00 84.12 193 PRO A C 1
ATOM 1444 O O . PRO A 1 193 ? -3.232 -9.316 19.407 1.00 84.12 193 PRO A O 1
ATOM 1447 N N . MET A 1 194 ? -3.377 -7.635 20.891 1.00 85.31 194 MET A N 1
ATOM 1448 C CA . MET A 1 194 ? -3.652 -6.612 19.893 1.00 85.31 194 MET A CA 1
ATOM 1449 C C . MET A 1 194 ? -2.338 -6.043 19.366 1.00 85.31 194 MET A C 1
ATOM 1451 O O . MET A 1 194 ? -1.401 -5.829 20.126 1.00 85.31 194 MET A O 1
ATOM 1455 N N . VAL A 1 195 ? -2.271 -5.790 18.061 1.00 81.69 195 VAL A N 1
ATOM 1456 C CA . VAL A 1 195 ? -1.130 -5.093 17.465 1.00 81.69 195 VAL A CA 1
ATOM 1457 C C . VAL A 1 195 ? -1.320 -3.604 17.717 1.00 81.69 195 VAL A C 1
ATOM 1459 O O . VAL A 1 195 ? -2.309 -3.030 17.260 1.00 81.69 195 VAL A O 1
ATOM 1462 N N . SER A 1 196 ? -0.388 -2.993 18.448 1.00 80.38 196 SER A N 1
ATOM 1463 C CA . SER A 1 196 ? -0.399 -1.546 18.642 1.00 80.38 196 SER A CA 1
ATOM 1464 C C . SER A 1 196 ? -0.191 -0.850 17.290 1.00 80.38 196 SER A C 1
ATOM 1466 O O . SER A 1 196 ? 0.756 -1.203 16.571 1.00 80.38 196 SER A O 1
ATOM 1468 N N . PRO A 1 197 ? -1.064 0.095 16.896 1.00 80.44 197 PRO A N 1
ATOM 1469 C CA . PRO A 1 197 ? -0.826 0.891 15.705 1.00 80.44 197 PRO A CA 1
ATOM 1470 C C . PRO A 1 197 ? 0.498 1.642 15.877 1.00 80.44 197 PRO A C 1
ATOM 1472 O O . PRO A 1 197 ? 0.795 2.183 16.938 1.00 80.44 197 PRO A O 1
ATOM 1475 N N . ARG A 1 198 ? 1.326 1.641 14.828 1.00 78.50 198 ARG A N 1
ATOM 1476 C CA . ARG A 1 198 ? 2.658 2.265 14.891 1.00 78.50 198 ARG A CA 1
ATOM 1477 C C . ARG A 1 198 ? 2.604 3.795 14.949 1.00 78.50 198 ARG A C 1
ATOM 1479 O O . ARG A 1 198 ? 3.598 4.416 15.294 1.00 78.50 198 ARG A O 1
ATOM 1486 N N . ARG A 1 199 ? 1.465 4.386 14.583 1.00 80.75 199 ARG A N 1
ATOM 1487 C CA . ARG A 1 199 ? 1.216 5.830 14.573 1.00 80.75 199 ARG A CA 1
ATOM 1488 C C . ARG A 1 199 ? 0.154 6.193 15.602 1.00 80.75 199 ARG A C 1
ATOM 1490 O O . ARG A 1 199 ? -0.568 5.320 16.088 1.00 80.75 199 ARG A O 1
ATOM 1497 N N . GLU A 1 200 ? 0.069 7.484 15.901 1.00 88.44 200 GLU A N 1
ATOM 1498 C CA . GLU A 1 200 ? -1.010 8.039 16.709 1.00 88.44 200 GLU A CA 1
ATOM 1499 C C . GLU A 1 200 ? -2.374 7.671 16.116 1.00 88.44 200 GLU A C 1
ATOM 1501 O O . GLU A 1 200 ? -2.569 7.671 14.898 1.00 88.44 200 GLU A O 1
ATOM 1506 N N . ILE A 1 201 ? -3.296 7.284 16.996 1.00 90.56 201 ILE A N 1
ATOM 1507 C CA . ILE A 1 201 ? -4.655 6.917 16.609 1.00 90.56 201 ILE A CA 1
ATOM 1508 C C . ILE A 1 201 ? -5.403 8.219 16.304 1.00 90.56 201 ILE A C 1
ATOM 1510 O O . ILE A 1 201 ? -5.418 9.083 17.178 1.00 90.56 201 ILE A O 1
ATOM 1514 N N . PRO A 1 202 ? -6.036 8.366 15.125 1.00 92.38 202 PRO A N 1
ATOM 1515 C CA . PRO A 1 202 ? -6.816 9.559 14.809 1.00 92.38 202 PRO A CA 1
ATOM 1516 C C . PRO A 1 202 ? -7.914 9.826 15.848 1.00 92.38 202 PRO A C 1
ATOM 1518 O O . PRO A 1 202 ? -8.641 8.904 16.229 1.00 92.38 202 PRO A O 1
ATOM 1521 N N . ASP A 1 203 ? -8.088 11.086 16.253 1.00 93.56 203 ASP A N 1
ATOM 1522 C CA . ASP A 1 203 ? -9.084 11.478 17.263 1.00 93.56 203 ASP A CA 1
ATOM 1523 C C . ASP A 1 203 ? -10.512 11.087 16.864 1.00 93.56 203 ASP A C 1
ATOM 1525 O O . ASP A 1 203 ? -11.285 10.625 17.703 1.00 93.56 203 ASP A O 1
ATOM 1529 N N . ALA A 1 204 ? -10.834 11.159 15.568 1.00 94.88 204 ALA A N 1
ATOM 1530 C CA . ALA A 1 204 ? -12.118 10.715 15.030 1.00 94.88 204 ALA A CA 1
ATOM 1531 C C . ALA A 1 204 ? -12.420 9.245 15.381 1.00 94.88 204 ALA A C 1
ATOM 1533 O O . ALA A 1 204 ? -13.548 8.900 15.731 1.00 94.88 204 ALA A O 1
ATOM 1534 N N . PHE A 1 205 ? -11.410 8.366 15.369 1.00 95.25 205 PHE A N 1
ATOM 1535 C CA . PHE A 1 205 ? -11.599 6.948 15.696 1.00 95.25 205 PHE A CA 1
ATOM 1536 C C . PHE A 1 205 ? -11.876 6.758 17.183 1.00 95.25 205 PHE A C 1
ATOM 1538 O O . PHE A 1 205 ? -12.673 5.898 17.560 1.00 95.25 205 PHE A O 1
ATOM 1545 N N . LEU A 1 206 ? -11.220 7.557 18.028 1.00 95.19 206 LEU A N 1
ATOM 1546 C CA . LEU A 1 206 ? -11.437 7.545 19.471 1.00 95.19 206 LEU A CA 1
ATOM 1547 C C . LEU A 1 206 ? -12.831 8.077 19.816 1.00 95.19 206 LEU A C 1
ATOM 1549 O O . LEU A 1 206 ? -13.525 7.470 20.628 1.00 95.19 206 LEU A O 1
ATOM 1553 N N . GLN A 1 207 ? -13.263 9.163 19.173 1.00 95.94 207 GLN A N 1
ATOM 1554 C CA . GLN A 1 207 ? -14.586 9.751 19.367 1.00 95.94 207 GLN A CA 1
ATOM 1555 C C . GLN A 1 207 ? -15.697 8.779 18.959 1.00 95.94 207 GLN A C 1
ATOM 1557 O O . GLN A 1 207 ? -16.528 8.418 19.793 1.00 95.94 207 GLN A O 1
ATOM 1562 N N . VAL A 1 208 ? -15.660 8.274 17.722 1.00 96.88 208 VAL A N 1
ATOM 1563 C CA . VAL A 1 208 ? -16.632 7.287 17.223 1.00 96.88 208 VAL A CA 1
ATOM 1564 C C . VAL A 1 208 ? -16.590 6.006 18.059 1.00 96.88 208 VAL A C 1
ATOM 1566 O O . VAL A 1 208 ? -17.624 5.411 18.364 1.00 96.88 208 VAL A O 1
ATOM 1569 N N . GLY A 1 209 ? -15.399 5.587 18.491 1.00 96.12 209 GLY A N 1
ATOM 1570 C CA . GLY A 1 209 ? -15.241 4.439 19.373 1.00 96.12 209 GLY A CA 1
ATOM 1571 C C . GLY A 1 209 ? -15.921 4.619 20.730 1.00 96.12 209 GLY A C 1
ATOM 1572 O O . GLY A 1 209 ? -16.592 3.703 21.209 1.00 96.12 209 GLY A O 1
ATOM 1573 N N . ASN A 1 210 ? -15.794 5.805 21.325 1.00 96.06 210 ASN A N 1
ATOM 1574 C CA . ASN A 1 210 ? -16.470 6.148 22.572 1.00 96.06 210 ASN A CA 1
ATOM 1575 C C . ASN A 1 210 ? -17.993 6.161 22.401 1.00 96.06 210 ASN A C 1
ATOM 1577 O O . ASN A 1 210 ? -18.691 5.637 23.266 1.00 96.06 210 ASN A O 1
ATOM 1581 N N . GLU A 1 211 ? -18.509 6.686 21.287 1.00 97.00 211 GLU A N 1
ATOM 1582 C CA . GLU A 1 211 ? -19.946 6.648 20.986 1.00 97.00 211 GLU A CA 1
ATOM 1583 C C . GLU A 1 211 ? -20.476 5.213 20.914 1.00 97.00 211 GLU A C 1
ATOM 1585 O O . GLU A 1 211 ? -21.437 4.878 21.604 1.00 97.00 211 GLU A O 1
ATOM 1590 N N . ILE A 1 212 ? -19.808 4.341 20.147 1.00 96.44 212 ILE A N 1
ATOM 1591 C CA . ILE A 1 212 ? -20.182 2.923 20.026 1.00 96.44 212 ILE A CA 1
ATOM 1592 C C . ILE A 1 212 ? -20.166 2.247 21.400 1.00 96.44 212 ILE A C 1
ATOM 1594 O O . ILE A 1 212 ? -21.071 1.484 21.738 1.00 96.44 212 ILE A O 1
ATOM 1598 N N . LEU A 1 213 ? -19.149 2.532 22.217 1.00 95.00 213 LEU A N 1
ATOM 1599 C CA . LEU A 1 213 ? -19.042 1.957 23.552 1.00 95.00 213 LEU A CA 1
ATOM 1600 C C . LEU A 1 213 ? -20.185 2.428 24.464 1.00 95.00 213 LEU A C 1
ATOM 1602 O O . LEU A 1 213 ? -20.771 1.606 25.166 1.00 95.00 213 LEU A O 1
ATOM 1606 N N . VAL A 1 214 ? -20.533 3.719 24.441 1.00 94.44 214 VAL A N 1
ATOM 1607 C CA . VAL A 1 214 ? -21.658 4.274 25.211 1.00 94.44 214 VAL A CA 1
ATOM 1608 C C . VAL A 1 214 ? -22.983 3.641 24.779 1.00 94.44 214 VAL A C 1
ATOM 1610 O O . VAL A 1 214 ? -23.744 3.196 25.640 1.00 94.44 214 VAL A O 1
ATOM 1613 N N . GLU A 1 215 ? -23.239 3.535 23.472 1.00 94.69 215 GLU A N 1
ATOM 1614 C CA . GLU A 1 215 ? -24.450 2.907 22.925 1.00 94.69 215 GLU A CA 1
ATOM 1615 C C . GLU A 1 215 ? -24.591 1.443 23.375 1.00 94.69 215 GLU A C 1
ATOM 1617 O O . GLU A 1 215 ? -25.675 0.996 23.758 1.00 94.69 215 GLU A O 1
ATOM 1622 N N . GLU A 1 216 ? -23.495 0.684 23.374 1.00 92.06 216 GLU A N 1
ATOM 1623 C CA . GLU A 1 216 ? -23.503 -0.724 23.782 1.00 92.06 216 GLU A CA 1
ATOM 1624 C C . GLU A 1 216 ? -23.658 -0.896 25.294 1.00 92.06 216 GLU A C 1
ATOM 1626 O O . GLU A 1 216 ? -24.346 -1.816 25.740 1.00 92.06 216 GLU A O 1
ATOM 1631 N N . LEU A 1 217 ? -23.088 0.007 26.099 1.00 89.19 217 LEU A N 1
ATOM 1632 C CA . LEU A 1 217 ? -23.281 -0.004 27.551 1.00 89.19 217 LEU A CA 1
ATOM 1633 C C . LEU A 1 217 ? -24.719 0.330 27.943 1.00 89.19 217 LEU A C 1
ATOM 1635 O O . LEU A 1 217 ? -25.268 -0.302 28.849 1.00 89.19 217 LEU A O 1
ATOM 1639 N N . GLN A 1 218 ? -25.346 1.273 27.240 1.00 92.19 218 GLN A N 1
ATOM 1640 C CA . GLN A 1 218 ? -26.765 1.577 27.414 1.00 92.19 218 G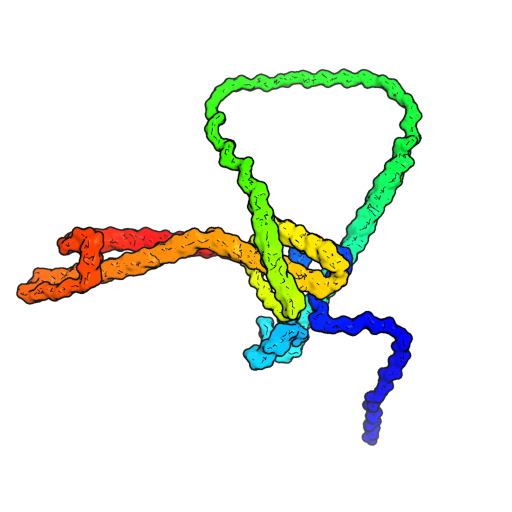LN A CA 1
ATOM 1641 C C . GLN A 1 218 ? -27.639 0.389 26.995 1.00 92.19 218 GLN A C 1
ATOM 1643 O O . GLN A 1 218 ? -28.547 0.008 27.734 1.00 92.19 218 GLN A O 1
ATOM 1648 N N . ARG A 1 219 ? -27.338 -0.246 25.853 1.00 89.75 219 ARG A N 1
ATOM 1649 C CA . ARG A 1 219 ? -28.114 -1.381 25.328 1.00 89.75 219 ARG A CA 1
ATOM 1650 C C . ARG A 1 219 ? -28.018 -2.626 26.201 1.00 89.75 219 ARG A C 1
ATOM 1652 O O . ARG A 1 219 ? -29.027 -3.287 26.427 1.00 89.75 219 ARG A O 1
ATOM 1659 N N . ALA A 1 220 ? -26.820 -2.975 26.664 1.00 85.56 220 ALA A N 1
ATOM 1660 C CA . ALA A 1 220 ? -26.622 -4.181 27.458 1.00 85.56 220 ALA A CA 1
ATOM 1661 C C . ALA A 1 220 ? -27.310 -4.082 28.829 1.00 85.56 220 ALA A C 1
ATOM 1663 O O . ALA A 1 220 ? -27.569 -5.110 29.453 1.00 85.56 220 ALA A O 1
ATOM 1664 N N . GLY A 1 221 ? -27.572 -2.861 29.324 1.00 81.75 221 GLY A N 1
ATOM 1665 C CA . GLY A 1 221 ? -28.187 -2.602 30.632 1.00 81.75 221 GLY A CA 1
ATOM 1666 C C . GLY A 1 221 ? -27.409 -3.198 31.814 1.00 81.75 221 GLY A C 1
ATOM 1667 O O . GLY A 1 221 ? -27.865 -3.170 32.957 1.00 81.75 221 GLY A O 1
ATOM 1668 N N . SER A 1 222 ? -26.241 -3.787 31.551 1.00 61.38 222 SER A N 1
ATOM 1669 C CA . SER A 1 222 ? -25.646 -4.782 32.422 1.00 61.38 222 SER A CA 1
ATOM 1670 C C . SER A 1 222 ? -24.389 -4.243 33.075 1.00 61.38 222 SER A C 1
ATOM 1672 O O . SER A 1 222 ? -23.390 -3.965 32.415 1.00 61.38 222 SER A O 1
ATOM 1674 N N . LYS A 1 223 ? -24.406 -4.248 34.406 1.00 73.06 223 LYS A N 1
ATOM 1675 C CA . LYS A 1 223 ? -23.243 -4.083 35.290 1.00 73.06 223 LYS A CA 1
ATOM 1676 C C . LYS A 1 223 ? -22.294 -5.295 35.247 1.00 73.06 223 LYS A C 1
ATOM 1678 O O . LYS A 1 223 ? -21.498 -5.470 36.165 1.00 73.06 223 LYS A O 1
ATOM 1683 N N . ASN A 1 224 ? -22.415 -6.179 34.247 1.00 87.06 224 ASN A N 1
ATOM 1684 C CA . ASN A 1 224 ? -21.611 -7.392 34.185 1.00 87.06 224 ASN A CA 1
ATOM 1685 C C . ASN A 1 224 ? -20.182 -7.031 33.731 1.00 87.06 224 ASN A C 1
ATOM 1687 O O . ASN A 1 224 ? -20.000 -6.629 32.575 1.00 87.06 224 ASN A O 1
ATOM 1691 N N . PRO A 1 225 ? -19.168 -7.198 34.599 1.00 85.44 225 PRO A N 1
ATOM 1692 C CA . PRO A 1 225 ? -17.779 -6.860 34.285 1.00 85.44 225 PRO A CA 1
ATOM 1693 C C . PRO A 1 225 ? -17.252 -7.598 33.054 1.00 85.44 225 PRO A C 1
ATOM 1695 O O . PRO A 1 225 ? -16.472 -7.039 32.286 1.00 85.44 225 PRO A O 1
ATOM 1698 N N . THR A 1 226 ? -17.700 -8.834 32.818 1.00 88.06 226 THR A N 1
ATOM 1699 C CA . THR A 1 226 ? -17.264 -9.637 31.671 1.00 88.06 226 THR A CA 1
ATOM 1700 C C . THR A 1 226 ? -17.706 -9.006 30.353 1.00 88.06 226 THR A C 1
ATOM 1702 O O . THR A 1 226 ? -16.919 -8.937 29.408 1.00 88.06 226 THR A O 1
ATOM 1705 N N . SER A 1 227 ? -18.939 -8.492 30.308 1.00 91.00 227 SER A N 1
ATOM 1706 C CA . SER A 1 227 ? -19.514 -7.827 29.134 1.00 91.00 227 SER A CA 1
ATOM 1707 C C . SER A 1 227 ? -18.800 -6.509 28.843 1.00 91.00 227 SER A C 1
ATOM 1709 O O . SER A 1 227 ? -18.385 -6.270 27.712 1.00 91.00 227 SER A O 1
ATOM 1711 N N . LEU A 1 228 ? -18.578 -5.691 29.879 1.00 90.88 228 LEU A N 1
ATOM 1712 C CA . LEU A 1 228 ? -17.836 -4.433 29.771 1.00 90.88 228 LEU A CA 1
ATOM 1713 C C . LEU A 1 228 ? -16.411 -4.677 29.261 1.00 90.88 228 LEU A C 1
ATOM 1715 O O . LEU A 1 228 ? -15.961 -4.032 28.318 1.00 90.88 228 LEU A O 1
ATOM 1719 N N . ASN A 1 229 ? -15.713 -5.654 29.838 1.00 90.25 229 ASN A N 1
ATOM 1720 C CA . ASN A 1 229 ? -14.356 -5.994 29.434 1.00 90.25 229 ASN A CA 1
ATOM 1721 C C . ASN A 1 229 ? -14.302 -6.501 27.979 1.00 90.25 229 ASN A C 1
ATOM 1723 O O . ASN A 1 229 ? -13.365 -6.199 27.242 1.00 90.25 229 ASN A O 1
ATOM 1727 N N . ALA A 1 230 ? -15.300 -7.277 27.545 1.00 92.50 230 ALA A N 1
ATOM 1728 C CA . ALA A 1 230 ? -15.409 -7.707 26.152 1.00 92.50 230 ALA A CA 1
ATOM 1729 C C . ALA A 1 230 ? -15.669 -6.525 25.205 1.00 92.50 230 ALA A C 1
ATOM 1731 O O . ALA A 1 230 ? -15.072 -6.481 24.131 1.00 92.50 230 ALA A O 1
ATOM 1732 N N . ALA A 1 231 ? -16.499 -5.558 25.609 1.00 94.38 231 ALA A N 1
ATOM 1733 C CA . ALA A 1 231 ? -16.796 -4.361 24.824 1.00 94.38 231 ALA A CA 1
ATOM 1734 C C . ALA A 1 231 ? -15.555 -3.477 24.654 1.00 94.38 231 ALA A C 1
ATOM 1736 O O . ALA A 1 231 ? -15.201 -3.129 23.530 1.00 94.38 231 ALA A O 1
ATOM 1737 N N . VAL A 1 232 ? -14.833 -3.197 25.745 1.00 93.69 232 VAL A N 1
ATOM 1738 C CA . VAL A 1 232 ? -13.591 -2.404 25.708 1.00 93.69 232 VAL A CA 1
ATOM 1739 C C . VAL A 1 232 ? -12.538 -3.068 24.819 1.00 93.69 232 VAL A C 1
ATOM 1741 O O . VAL A 1 232 ? -11.933 -2.413 23.974 1.00 93.69 232 VAL A O 1
ATOM 1744 N N . TYR A 1 233 ? -12.352 -4.385 24.943 1.00 93.56 233 TYR A N 1
ATOM 1745 C CA . TYR A 1 233 ? -11.439 -5.114 24.061 1.00 93.56 233 TYR A CA 1
ATOM 1746 C C . TYR A 1 233 ? -11.877 -5.050 22.593 1.00 93.56 233 TYR A C 1
ATOM 1748 O O . TYR A 1 233 ? -11.057 -4.814 21.706 1.00 93.56 233 TYR A O 1
ATOM 1756 N N . ALA A 1 234 ? -13.166 -5.260 22.324 1.00 95.25 234 ALA A N 1
ATOM 1757 C CA . ALA A 1 234 ? -13.698 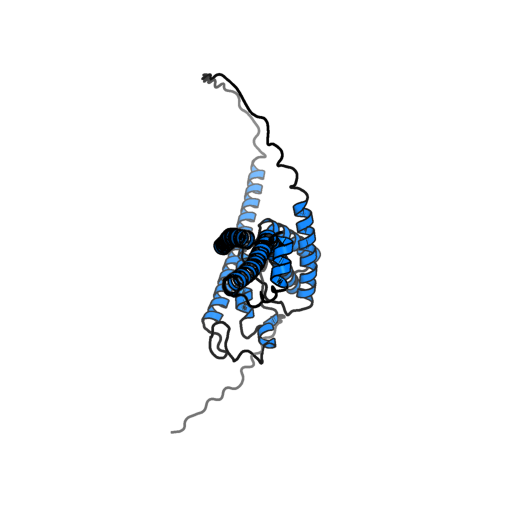-5.269 20.970 1.00 95.25 234 ALA A CA 1
ATOM 1758 C C . ALA A 1 234 ? -13.541 -3.914 20.279 1.00 95.25 234 ALA A C 1
ATOM 1760 O O . ALA A 1 234 ? -13.147 -3.884 19.111 1.00 95.25 234 ALA A O 1
ATOM 1761 N N . ILE A 1 235 ? -13.803 -2.811 20.990 1.00 96.88 235 ILE A N 1
ATOM 1762 C CA . ILE A 1 235 ? -13.671 -1.475 20.412 1.00 96.88 235 ILE A CA 1
ATOM 1763 C C . ILE A 1 235 ? -12.209 -1.099 20.201 1.00 96.88 235 ILE A C 1
ATOM 1765 O O . ILE A 1 235 ? -11.853 -0.635 19.121 1.00 96.88 235 ILE A O 1
ATOM 1769 N N . ALA A 1 236 ? -11.338 -1.407 21.165 1.00 94.12 236 ALA A N 1
ATOM 1770 C CA . ALA A 1 236 ? -9.911 -1.166 21.015 1.00 94.12 236 ALA A CA 1
ATOM 1771 C C . ALA A 1 236 ? -9.359 -1.950 19.808 1.00 94.12 236 ALA A C 1
ATOM 1773 O O . ALA A 1 236 ? -8.644 -1.394 18.977 1.00 94.12 236 ALA A O 1
ATOM 1774 N N . ARG A 1 237 ? -9.763 -3.218 19.636 1.00 95.12 237 ARG A N 1
ATOM 1775 C CA . ARG A 1 237 ? -9.367 -4.041 18.482 1.00 95.12 237 ARG A CA 1
ATOM 1776 C C . ARG A 1 237 ? -9.920 -3.517 17.158 1.00 95.12 237 ARG A C 1
ATOM 1778 O O . ARG A 1 237 ? -9.206 -3.572 16.159 1.00 95.12 237 ARG A O 1
ATOM 1785 N N . ALA A 1 238 ? -11.151 -3.009 17.143 1.00 96.38 238 ALA A N 1
ATOM 1786 C CA . ALA A 1 238 ? -11.744 -2.385 15.962 1.00 96.38 238 ALA A CA 1
ATOM 1787 C C . ALA A 1 238 ? -10.967 -1.132 15.534 1.00 96.38 238 ALA A C 1
ATOM 1789 O O . ALA A 1 238 ? -10.581 -1.034 14.369 1.00 96.38 238 ALA A O 1
ATOM 1790 N N . ILE A 1 239 ? -10.667 -0.241 16.485 1.00 95.94 239 ILE A N 1
ATOM 1791 C CA . ILE A 1 239 ? -9.891 0.984 16.259 1.00 95.94 239 ILE A CA 1
ATOM 1792 C C . ILE A 1 239 ? -8.486 0.648 15.761 1.00 95.94 239 ILE A C 1
ATOM 1794 O O . ILE A 1 239 ? -8.069 1.164 14.728 1.00 95.94 239 ILE A O 1
ATOM 1798 N N . SER A 1 240 ? -7.761 -0.249 16.440 1.00 93.56 240 SER A N 1
ATOM 1799 C CA . SER A 1 240 ? -6.409 -0.634 16.015 1.00 93.56 240 SER A CA 1
ATOM 1800 C C . SER A 1 240 ? -6.401 -1.243 14.616 1.00 93.56 240 SER A C 1
ATOM 1802 O O . SER A 1 240 ? -5.541 -0.902 13.809 1.00 93.56 240 SER A O 1
ATOM 1804 N N . ALA A 1 241 ? -7.364 -2.117 14.302 1.00 94.31 241 ALA A N 1
ATOM 1805 C CA . ALA A 1 241 ? -7.467 -2.715 12.975 1.00 94.31 241 ALA A CA 1
ATOM 1806 C C . ALA A 1 241 ? -7.720 -1.656 11.893 1.00 94.31 241 ALA A C 1
ATOM 1808 O O . ALA A 1 241 ? -7.068 -1.690 10.853 1.00 94.31 241 ALA A O 1
ATOM 1809 N N . LYS A 1 242 ? -8.624 -0.701 12.150 1.00 95.56 242 LYS A N 1
ATOM 1810 C CA . LYS A 1 242 ? -8.920 0.381 11.205 1.00 95.56 242 LYS A CA 1
ATOM 1811 C C . LYS A 1 242 ? -7.743 1.346 11.039 1.00 95.56 242 LYS A C 1
ATOM 1813 O O . LYS A 1 242 ? -7.420 1.708 9.918 1.00 95.56 242 LYS A O 1
ATOM 1818 N N . ALA A 1 243 ? -7.050 1.692 12.123 1.00 92.69 243 ALA A N 1
ATOM 1819 C CA . ALA A 1 243 ? -5.864 2.548 12.079 1.00 92.69 243 ALA A CA 1
ATOM 1820 C C . ALA A 1 243 ? -4.722 1.918 11.271 1.00 92.69 243 ALA A C 1
ATOM 1822 O O . ALA A 1 243 ? -4.047 2.605 10.510 1.00 92.69 243 ALA A O 1
ATOM 1823 N N . VAL A 1 244 ? -4.513 0.605 11.404 1.00 90.31 244 VAL A N 1
ATOM 1824 C CA . VAL A 1 244 ? -3.513 -0.120 10.607 1.00 90.31 244 VAL A CA 1
ATOM 1825 C C . VAL A 1 244 ? -3.900 -0.162 9.130 1.00 90.31 244 VAL A C 1
ATOM 1827 O O . VAL A 1 244 ? -3.034 0.009 8.276 1.00 90.31 244 VAL A O 1
ATOM 1830 N N . GLU A 1 245 ? -5.177 -0.377 8.826 1.00 92.44 245 GLU A N 1
ATOM 1831 C CA . GLU A 1 245 ? -5.690 -0.395 7.456 1.00 92.44 245 GLU A CA 1
ATOM 1832 C C . GLU A 1 245 ? -5.569 0.973 6.786 1.00 92.44 245 GLU A C 1
ATOM 1834 O O . GLU A 1 245 ? -4.938 1.059 5.739 1.00 92.44 245 GLU A O 1
ATOM 1839 N N . GLU A 1 246 ? -6.037 2.048 7.419 1.00 91.25 246 GLU A N 1
ATOM 1840 C CA . GLU A 1 246 ? -5.936 3.402 6.862 1.00 91.25 246 GLU A CA 1
ATOM 1841 C C . GLU A 1 246 ? -4.468 3.832 6.701 1.00 91.25 246 GLU A C 1
ATOM 1843 O O . GLU A 1 246 ? -4.073 4.397 5.680 1.00 91.25 246 GLU A O 1
ATOM 1848 N N . ALA A 1 247 ? -3.606 3.496 7.669 1.00 86.44 247 ALA A N 1
ATOM 1849 C CA . ALA A 1 247 ? -2.169 3.706 7.524 1.00 86.44 247 ALA A CA 1
ATOM 1850 C C . ALA A 1 247 ? -1.593 2.896 6.353 1.00 86.44 247 ALA A C 1
ATOM 1852 O O . ALA A 1 247 ? -0.680 3.362 5.673 1.00 86.44 247 ALA A O 1
ATOM 1853 N N . SER A 1 248 ? -2.106 1.689 6.105 1.00 83.50 248 SER A N 1
ATOM 1854 C CA . SER A 1 248 ? -1.672 0.872 4.978 1.00 83.50 248 SER A CA 1
ATOM 1855 C C . SER A 1 248 ? -2.141 1.441 3.642 1.00 83.50 248 SER A C 1
ATOM 1857 O O . SER A 1 248 ? -1.314 1.505 2.739 1.00 83.50 248 SER A O 1
ATOM 1859 N N . GLU A 1 249 ? -3.387 1.917 3.553 1.00 87.00 249 GLU A N 1
ATOM 1860 C CA . GLU A 1 249 ? -4.005 2.534 2.374 1.00 87.00 249 GLU A CA 1
ATOM 1861 C C . GLU A 1 249 ? -3.278 3.815 1.974 1.00 87.00 249 GLU A C 1
ATOM 1863 O O . GLU A 1 249 ? -2.887 3.961 0.820 1.00 87.00 249 GLU A O 1
ATOM 1868 N N . ARG A 1 250 ? -2.965 4.689 2.938 1.00 82.75 250 ARG A N 1
ATOM 1869 C CA . ARG A 1 250 ? -2.155 5.895 2.689 1.00 82.75 250 ARG A CA 1
ATOM 1870 C C . ARG A 1 250 ? -0.756 5.570 2.155 1.00 82.75 250 ARG A C 1
ATOM 1872 O O . ARG A 1 250 ? -0.165 6.373 1.444 1.00 82.75 250 ARG A O 1
ATOM 1879 N N . LEU A 1 251 ? -0.220 4.397 2.495 1.00 78.94 251 LEU A N 1
ATOM 1880 C CA . LEU A 1 251 ? 1.083 3.923 2.023 1.00 78.94 251 LEU A CA 1
ATOM 1881 C C . LEU A 1 251 ? 0.995 3.080 0.738 1.00 78.94 251 LEU A C 1
ATOM 1883 O O . LEU A 1 251 ? 2.041 2.765 0.170 1.00 78.94 251 LEU A O 1
ATOM 1887 N N . MET A 1 252 ? -0.198 2.682 0.280 1.00 76.25 252 MET A N 1
ATOM 1888 C CA . MET A 1 252 ? -0.355 1.838 -0.913 1.00 76.25 252 MET A CA 1
ATOM 1889 C C . MET A 1 252 ? 0.181 2.495 -2.190 1.00 76.25 252 MET A C 1
ATOM 1891 O O . MET A 1 252 ? 0.955 1.821 -2.870 1.00 76.25 252 MET A O 1
ATOM 1895 N N . PRO A 1 253 ? -0.106 3.781 -2.488 1.00 76.00 253 PRO A N 1
ATOM 1896 C CA . PRO A 1 253 ? 0.402 4.420 -3.701 1.00 76.00 253 PRO A CA 1
ATOM 1897 C C . PRO A 1 253 ? 1.931 4.372 -3.776 1.00 76.00 253 PRO A C 1
ATOM 1899 O O . PRO A 1 253 ? 2.494 4.023 -4.808 1.00 76.00 253 PRO A O 1
ATOM 1902 N N . GLY A 1 254 ? 2.604 4.624 -2.646 1.00 80.38 254 GLY A N 1
ATOM 1903 C CA . GLY A 1 254 ? 4.063 4.548 -2.549 1.00 80.38 254 GLY A CA 1
ATOM 1904 C C . GLY A 1 254 ? 4.612 3.122 -2.645 1.00 80.38 254 GLY A C 1
ATOM 1905 O O . GLY A 1 254 ? 5.686 2.902 -3.190 1.00 80.38 254 GLY A O 1
ATOM 1906 N N . LYS A 1 255 ? 3.890 2.116 -2.136 1.00 83.56 255 LYS A N 1
ATOM 1907 C CA . LYS A 1 255 ? 4.310 0.708 -2.252 1.00 83.56 255 LYS A CA 1
ATOM 1908 C C . LYS A 1 255 ? 4.178 0.186 -3.676 1.00 83.56 255 LYS A C 1
ATOM 1910 O O . LYS A 1 255 ? 5.024 -0.593 -4.114 1.00 83.56 255 LYS A O 1
ATOM 1915 N N . GLU A 1 256 ? 3.111 0.566 -4.370 1.00 88.38 256 GLU A N 1
ATOM 1916 C CA . GLU A 1 256 ? 2.879 0.169 -5.756 1.00 88.38 256 GLU A CA 1
ATOM 1917 C C . GLU A 1 256 ? 3.898 0.826 -6.681 1.00 88.38 256 GLU A C 1
ATOM 1919 O O . GLU A 1 256 ? 4.579 0.099 -7.407 1.00 88.38 256 GLU A O 1
ATOM 1924 N N . SER A 1 257 ? 4.116 2.139 -6.552 1.00 88.38 257 SER A N 1
ATOM 1925 C CA . SER A 1 257 ? 5.149 2.848 -7.316 1.00 88.38 257 SER A CA 1
ATOM 1926 C C . SER A 1 257 ? 6.550 2.290 -7.043 1.00 88.38 257 SER A C 1
ATOM 1928 O O . SER A 1 257 ? 7.308 2.018 -7.975 1.00 88.38 257 SER A O 1
ATOM 1930 N N . PHE A 1 258 ? 6.881 2.005 -5.780 1.00 89.94 258 PHE A N 1
ATOM 1931 C CA . PHE A 1 258 ? 8.158 1.396 -5.409 1.00 89.94 258 PHE A CA 1
ATOM 1932 C C . PHE A 1 258 ? 8.351 0.008 -6.035 1.00 89.94 258 PHE A C 1
ATOM 1934 O O . PHE A 1 258 ? 9.432 -0.332 -6.533 1.00 89.94 258 PHE A O 1
ATOM 1941 N N . ARG A 1 259 ? 7.294 -0.814 -6.036 1.00 92.50 259 ARG A N 1
ATOM 1942 C CA . ARG A 1 259 ? 7.309 -2.145 -6.654 1.00 92.50 259 ARG A CA 1
ATOM 1943 C C . ARG A 1 259 ? 7.496 -2.046 -8.166 1.00 92.50 259 ARG A C 1
ATOM 1945 O O . ARG A 1 259 ? 8.291 -2.809 -8.714 1.00 92.50 259 ARG A O 1
ATOM 1952 N N . GLU A 1 260 ? 6.797 -1.127 -8.826 1.00 93.88 260 GLU A N 1
ATOM 1953 C CA . GLU A 1 260 ? 6.919 -0.882 -10.267 1.00 93.88 260 GLU A CA 1
ATOM 1954 C C . GLU A 1 260 ? 8.324 -0.409 -10.643 1.00 93.88 260 GLU A C 1
ATOM 1956 O O . GLU A 1 260 ? 8.959 -1.017 -11.507 1.00 93.88 260 GLU A O 1
ATOM 1961 N N . ALA A 1 261 ? 8.872 0.582 -9.935 1.00 93.81 261 ALA A N 1
ATOM 1962 C CA . ALA A 1 261 ? 10.239 1.057 -10.149 1.00 93.81 261 ALA A CA 1
ATOM 1963 C C . ALA A 1 261 ? 11.270 -0.070 -9.971 1.00 93.81 261 ALA A C 1
ATOM 1965 O O . ALA A 1 261 ? 12.183 -0.236 -10.785 1.00 93.81 261 ALA A O 1
ATOM 1966 N N . THR A 1 262 ? 11.089 -0.923 -8.957 1.00 95.31 262 THR A N 1
ATOM 1967 C CA . THR A 1 262 ? 11.951 -2.094 -8.731 1.00 95.31 262 THR A CA 1
ATOM 1968 C C . THR A 1 262 ? 11.871 -3.100 -9.889 1.00 95.31 262 THR A C 1
ATOM 1970 O O . THR A 1 262 ? 12.896 -3.634 -10.330 1.00 95.31 262 THR A O 1
ATOM 1973 N N . GLN A 1 263 ? 10.671 -3.353 -10.420 1.00 96.06 263 GLN A N 1
ATOM 1974 C CA . GLN A 1 263 ? 10.478 -4.223 -11.583 1.00 96.06 263 GLN A CA 1
ATOM 1975 C C . GLN A 1 263 ? 11.116 -3.632 -12.847 1.00 96.06 263 GLN A C 1
ATOM 1977 O O . GLN A 1 263 ? 11.814 -4.355 -13.570 1.00 96.06 263 GLN A O 1
ATOM 1982 N N . LEU A 1 264 ? 10.957 -2.328 -13.084 1.00 95.75 264 LEU A N 1
ATOM 1983 C CA . LEU A 1 264 ? 11.583 -1.615 -14.201 1.00 95.75 264 LEU A CA 1
ATOM 1984 C C . LEU A 1 264 ? 13.111 -1.693 -14.126 1.00 95.75 264 LEU A C 1
ATOM 1986 O O . LEU A 1 264 ? 13.741 -2.129 -15.093 1.00 95.75 264 LEU A O 1
ATOM 1990 N N . ARG A 1 265 ? 13.701 -1.423 -12.953 1.00 97.12 265 ARG A N 1
ATOM 1991 C CA . ARG A 1 265 ? 15.142 -1.587 -12.699 1.00 97.12 265 ARG A CA 1
ATOM 1992 C C . ARG A 1 265 ? 15.621 -2.993 -13.065 1.00 97.12 265 ARG A C 1
ATOM 1994 O O . ARG A 1 265 ? 16.624 -3.152 -13.762 1.00 97.12 265 ARG A O 1
ATOM 2001 N N . SER A 1 266 ? 14.908 -4.029 -12.617 1.00 97.44 266 SER A N 1
ATOM 2002 C CA . SER A 1 266 ? 15.280 -5.422 -12.904 1.00 97.44 266 SER A CA 1
ATOM 2003 C C . SER A 1 266 ? 15.223 -5.749 -14.404 1.00 97.44 266 SER A C 1
ATOM 2005 O O . SER A 1 266 ? 16.118 -6.409 -14.943 1.00 97.44 266 SER A O 1
ATOM 2007 N N . THR A 1 267 ? 14.215 -5.219 -15.099 1.00 97.12 267 THR A N 1
ATOM 2008 C CA . THR A 1 267 ? 14.015 -5.401 -16.540 1.00 97.12 267 THR A CA 1
ATOM 2009 C C . THR A 1 267 ? 15.123 -4.711 -17.333 1.00 97.12 267 THR A C 1
ATOM 2011 O O . THR A 1 267 ? 15.741 -5.329 -18.202 1.00 97.12 267 THR A O 1
ATOM 2014 N N . GLN A 1 268 ? 15.465 -3.471 -16.979 1.00 96.88 268 GLN A N 1
ATOM 2015 C CA . GLN A 1 268 ? 16.555 -2.729 -17.609 1.00 96.88 268 GLN A CA 1
ATOM 2016 C C . GLN A 1 268 ? 17.915 -3.392 -17.406 1.00 96.88 268 GLN A C 1
ATOM 2018 O O . GLN A 1 268 ? 18.666 -3.526 -18.370 1.00 96.88 268 GLN A O 1
ATOM 2023 N N . ILE A 1 269 ? 18.229 -3.882 -16.201 1.00 97.75 269 ILE A N 1
ATOM 2024 C CA . ILE A 1 269 ? 19.469 -4.640 -15.951 1.00 97.75 269 ILE A CA 1
ATOM 2025 C C . ILE A 1 269 ? 19.554 -5.857 -16.884 1.00 97.75 269 ILE A C 1
ATOM 2027 O O . ILE A 1 269 ? 20.619 -6.152 -17.438 1.00 97.75 269 ILE A O 1
ATOM 2031 N N . SER A 1 270 ? 18.430 -6.542 -17.107 1.00 97.69 270 SER A N 1
ATOM 2032 C CA . SER A 1 270 ? 18.340 -7.678 -18.028 1.00 97.69 270 SER A CA 1
ATOM 2033 C C . SER A 1 270 ? 18.585 -7.262 -19.484 1.00 97.69 270 SER A C 1
ATOM 2035 O O . SER A 1 270 ? 19.347 -7.922 -20.203 1.00 97.69 270 SER A O 1
ATOM 2037 N N . PHE A 1 271 ? 18.006 -6.138 -19.921 1.00 97.69 271 PHE A N 1
ATOM 2038 C CA . PHE A 1 271 ? 18.213 -5.585 -21.263 1.00 97.69 271 PHE A CA 1
ATOM 2039 C C . PHE A 1 271 ? 19.656 -5.124 -21.479 1.00 97.69 271 PHE A C 1
ATOM 2041 O O . PHE A 1 271 ? 20.284 -5.548 -22.449 1.00 97.69 271 PHE A O 1
ATOM 2048 N N . ILE A 1 272 ? 20.221 -4.350 -20.549 1.00 97.75 272 ILE A N 1
ATOM 2049 C CA . ILE A 1 272 ? 21.618 -3.889 -20.568 1.00 97.75 272 ILE A CA 1
ATOM 2050 C C . ILE A 1 272 ? 22.563 -5.085 -20.671 1.00 97.75 272 ILE A C 1
ATOM 2052 O O . ILE A 1 272 ? 23.428 -5.115 -21.545 1.00 97.75 272 ILE A O 1
ATOM 2056 N N . SER A 1 273 ? 22.365 -6.102 -19.829 1.00 97.75 273 SER A N 1
ATOM 2057 C CA . SER A 1 273 ? 23.189 -7.318 -19.833 1.00 97.75 273 SER A CA 1
ATOM 2058 C C . SER A 1 273 ? 23.084 -8.077 -21.161 1.00 97.75 273 SER A C 1
ATOM 2060 O O . SER A 1 273 ? 24.088 -8.554 -21.696 1.00 97.75 273 SER A O 1
ATOM 2062 N N . THR A 1 274 ? 21.876 -8.158 -21.729 1.00 97.38 274 THR A N 1
ATOM 2063 C CA . THR A 1 274 ? 21.618 -8.813 -23.021 1.00 97.38 274 THR A CA 1
ATOM 2064 C C . THR A 1 274 ? 22.293 -8.072 -24.179 1.00 97.38 274 THR A C 1
ATOM 2066 O O . THR A 1 274 ? 22.940 -8.705 -25.016 1.00 97.38 274 THR A O 1
ATOM 2069 N N . LEU A 1 275 ? 22.186 -6.741 -24.219 1.00 96.50 275 LEU A N 1
ATOM 2070 C CA . LEU A 1 275 ? 22.790 -5.905 -25.259 1.00 96.50 275 LEU A CA 1
ATOM 2071 C C . LEU A 1 275 ? 24.318 -5.845 -25.132 1.00 96.50 275 LEU A C 1
ATOM 2073 O O . LEU A 1 275 ? 25.014 -5.907 -26.143 1.00 96.50 275 LEU A O 1
ATOM 2077 N N . ALA A 1 276 ? 24.862 -5.797 -23.913 1.00 97.06 276 ALA A N 1
ATOM 2078 C CA . ALA A 1 276 ? 26.304 -5.839 -23.677 1.00 97.06 276 ALA A CA 1
ATOM 2079 C C . ALA A 1 276 ? 26.926 -7.154 -24.179 1.00 97.06 276 ALA A C 1
ATOM 2081 O O . ALA A 1 276 ? 27.936 -7.134 -24.885 1.00 97.06 276 ALA A O 1
ATOM 2082 N N . ALA A 1 277 ? 26.287 -8.294 -23.892 1.00 95.81 277 ALA A N 1
ATOM 2083 C CA . ALA A 1 277 ? 26.717 -9.594 -24.408 1.00 95.81 277 ALA A CA 1
ATOM 2084 C C . ALA A 1 277 ? 26.644 -9.665 -25.945 1.00 95.81 277 ALA A C 1
ATOM 2086 O O . ALA A 1 277 ? 27.518 -10.247 -26.589 1.00 95.81 277 ALA A O 1
ATOM 2087 N N . GLU A 1 278 ? 25.624 -9.050 -26.548 1.00 95.00 278 GLU A N 1
ATOM 2088 C CA . GLU A 1 278 ? 25.496 -8.958 -28.002 1.00 95.00 278 GLU A CA 1
ATOM 2089 C C . GLU A 1 278 ? 26.593 -8.088 -28.631 1.00 95.00 278 GLU A C 1
ATOM 2091 O O . GLU A 1 278 ? 27.164 -8.468 -29.656 1.00 95.00 278 GLU A O 1
ATOM 2096 N N . LEU A 1 279 ? 26.929 -6.943 -28.032 1.00 94.88 279 LEU A N 1
ATOM 2097 C CA . LEU A 1 279 ? 28.031 -6.102 -28.505 1.00 94.88 279 LEU A CA 1
ATOM 2098 C C . LEU A 1 279 ? 29.371 -6.828 -28.414 1.00 94.88 279 LEU A C 1
ATOM 2100 O O . LEU A 1 279 ? 30.150 -6.784 -29.367 1.00 94.88 279 LEU A O 1
ATOM 2104 N N . LEU A 1 280 ? 29.611 -7.554 -27.320 1.00 94.31 280 LEU A N 1
ATOM 2105 C CA . LEU A 1 280 ? 30.804 -8.384 -27.166 1.00 94.31 280 LEU A CA 1
ATOM 2106 C C . LEU A 1 280 ? 30.880 -9.453 -28.270 1.00 94.31 280 LEU A C 1
ATOM 2108 O O . LEU A 1 280 ? 31.913 -9.594 -28.923 1.00 94.31 280 LEU A O 1
ATOM 2112 N N . ARG A 1 281 ? 29.762 -10.138 -28.560 1.00 92.31 281 ARG A N 1
ATOM 2113 C CA . ARG A 1 281 ? 29.661 -11.108 -29.666 1.00 92.31 281 ARG A CA 1
ATOM 2114 C C . ARG A 1 281 ? 29.990 -10.472 -31.020 1.00 92.31 281 ARG A C 1
ATOM 2116 O O . ARG A 1 281 ? 30.682 -11.085 -31.832 1.00 92.31 281 ARG A O 1
ATOM 2123 N N . ARG A 1 282 ? 29.475 -9.267 -31.292 1.00 91.38 282 ARG A N 1
ATOM 2124 C CA . ARG A 1 282 ? 29.732 -8.540 -32.549 1.00 91.38 282 ARG A CA 1
ATOM 2125 C C . ARG A 1 282 ? 31.187 -8.094 -32.671 1.00 91.38 282 ARG A C 1
ATOM 2127 O O . ARG A 1 282 ? 31.719 -8.153 -33.773 1.00 91.38 282 ARG A O 1
ATOM 2134 N N . SER A 1 283 ? 31.806 -7.686 -31.564 1.00 91.38 283 SER A N 1
ATOM 2135 C CA . SER A 1 283 ? 33.214 -7.279 -31.511 1.00 91.38 283 SER A CA 1
ATOM 2136 C C . SER A 1 283 ? 34.148 -8.447 -31.845 1.00 91.38 283 SER A C 1
ATOM 2138 O O . SER A 1 283 ? 34.947 -8.353 -32.773 1.00 91.38 283 SER A O 1
ATOM 2140 N N . ILE A 1 284 ? 33.968 -9.593 -31.178 1.00 88.81 284 ILE A N 1
ATOM 2141 C CA . ILE A 1 284 ? 34.811 -10.786 -31.375 1.00 88.81 284 ILE A CA 1
ATOM 2142 C C . ILE A 1 284 ? 34.692 -11.324 -32.812 1.00 88.81 284 ILE A C 1
ATOM 2144 O O . ILE A 1 284 ? 35.693 -11.648 -33.446 1.00 88.81 284 ILE A O 1
ATOM 2148 N N . ASN A 1 285 ? 33.474 -11.365 -33.360 1.00 81.31 285 ASN A N 1
ATOM 2149 C CA . ASN A 1 285 ? 33.213 -11.925 -34.693 1.00 81.31 285 ASN A CA 1
ATOM 2150 C C . ASN A 1 285 ? 33.411 -10.922 -35.844 1.00 81.31 285 ASN A C 1
ATOM 2152 O O . ASN A 1 285 ? 33.241 -11.288 -37.006 1.00 81.31 285 ASN A O 1
ATOM 2156 N N . GLY A 1 286 ? 33.720 -9.657 -35.548 1.00 71.88 286 GLY A N 1
ATOM 2157 C CA . GLY A 1 286 ? 33.961 -8.628 -36.563 1.00 71.88 286 GLY A CA 1
ATOM 2158 C C . GLY A 1 286 ? 35.276 -8.822 -37.324 1.00 71.88 286 GLY A C 1
ATOM 2159 O O . GLY A 1 286 ? 35.371 -8.402 -38.474 1.00 71.88 286 GLY A O 1
ATOM 2160 N N . ASN A 1 287 ? 36.252 -9.510 -36.719 1.00 67.31 287 ASN A N 1
ATOM 2161 C CA . ASN A 1 287 ? 37.629 -9.582 -37.221 1.00 67.31 287 ASN A CA 1
ATOM 2162 C C . ASN A 1 287 ? 37.992 -10.884 -37.960 1.00 67.31 287 ASN A C 1
ATOM 2164 O O . ASN A 1 287 ? 39.092 -10.982 -38.497 1.00 67.31 287 ASN A O 1
ATOM 2168 N N . GLY A 1 288 ? 37.108 -11.886 -38.023 1.00 53.22 288 GLY A N 1
ATOM 2169 C CA . GLY A 1 288 ? 37.431 -13.197 -38.598 1.00 53.22 288 GLY A CA 1
ATOM 2170 C C . GLY A 1 288 ? 36.366 -13.706 -39.565 1.00 53.22 288 GLY A C 1
ATOM 2171 O O . GLY A 1 288 ? 35.183 -13.724 -39.242 1.00 53.22 288 GLY A O 1
ATOM 2172 N N . ARG A 1 289 ? 36.789 -14.187 -40.741 1.00 55.38 289 ARG A N 1
ATOM 2173 C CA . ARG A 1 289 ? 35.957 -14.776 -41.817 1.00 55.38 289 ARG A CA 1
ATOM 2174 C C . ARG A 1 289 ? 35.180 -16.057 -41.427 1.00 55.38 289 ARG A C 1
ATOM 2176 O O . ARG A 1 289 ? 34.642 -16.727 -42.302 1.00 55.38 289 ARG A O 1
ATOM 2183 N N . GLY A 1 290 ? 35.091 -16.409 -40.145 1.00 55.91 290 GLY A N 1
ATOM 2184 C CA . GLY A 1 290 ? 34.421 -17.612 -39.653 1.00 55.91 290 GLY A CA 1
ATOM 2185 C C . GLY A 1 290 ? 33.134 -17.285 -38.902 1.00 55.91 290 GLY A C 1
ATOM 2186 O O . GLY A 1 290 ? 33.184 -17.002 -37.715 1.00 55.91 290 GLY A O 1
ATOM 2187 N N . GLY A 1 291 ? 31.998 -17.329 -39.606 1.00 60.59 291 GLY A N 1
ATOM 2188 C CA . GLY A 1 291 ? 30.642 -17.495 -39.062 1.00 60.59 291 GLY A CA 1
ATOM 2189 C C . GLY A 1 291 ? 30.228 -16.588 -37.895 1.00 60.59 291 GLY A C 1
ATOM 2190 O O . GLY A 1 291 ? 30.503 -16.877 -36.735 1.00 60.59 291 GLY A O 1
ATOM 2191 N N . ARG A 1 292 ? 29.419 -15.553 -38.167 1.00 70.88 292 ARG A N 1
ATOM 2192 C CA . ARG A 1 292 ? 28.706 -14.810 -37.111 1.00 70.88 292 ARG A CA 1
ATOM 2193 C C . ARG A 1 292 ? 27.831 -15.789 -36.318 1.00 70.88 292 ARG A C 1
ATOM 2195 O O . ARG A 1 292 ? 26.748 -16.140 -36.779 1.00 70.88 292 ARG A O 1
ATOM 2202 N N . GLY A 1 293 ? 28.274 -16.201 -35.128 1.00 79.81 293 GLY A N 1
ATOM 2203 C CA . GLY A 1 293 ? 27.484 -17.069 -34.248 1.00 79.81 293 GLY A CA 1
ATOM 2204 C C . GLY A 1 293 ? 26.079 -16.497 -34.048 1.00 79.81 293 GLY A C 1
ATOM 2205 O O . GLY A 1 293 ? 25.926 -15.282 -33.948 1.00 79.81 293 GLY A O 1
ATOM 2206 N N . ARG A 1 294 ? 25.040 -17.333 -34.045 1.00 88.94 294 ARG A N 1
ATOM 2207 C CA . ARG A 1 294 ? 23.637 -16.882 -34.016 1.00 88.94 294 ARG A CA 1
ATOM 2208 C C . ARG A 1 294 ? 23.364 -15.955 -32.819 1.00 88.94 294 ARG A C 1
ATOM 2210 O O . ARG A 1 294 ? 23.797 -16.235 -31.703 1.00 88.94 294 ARG A O 1
ATOM 2217 N N . ALA A 1 295 ? 22.638 -14.858 -33.048 1.00 91.19 295 ALA A N 1
ATOM 2218 C CA . ALA A 1 295 ? 22.206 -13.965 -31.973 1.00 91.19 295 ALA A CA 1
ATOM 2219 C C . ALA A 1 295 ? 21.292 -14.707 -30.984 1.00 91.19 295 ALA A C 1
ATOM 2221 O O . ALA A 1 295 ? 20.493 -15.562 -31.379 1.00 91.19 295 ALA A O 1
ATOM 2222 N N . ARG A 1 296 ? 21.397 -14.371 -29.694 1.00 93.25 296 ARG A N 1
ATOM 2223 C CA . ARG A 1 296 ? 20.538 -14.970 -28.664 1.00 93.25 296 ARG A CA 1
ATOM 2224 C C . ARG A 1 296 ? 19.075 -14.542 -28.878 1.00 93.25 296 ARG A C 1
ATOM 2226 O O . ARG A 1 296 ? 18.851 -13.370 -29.178 1.00 93.25 296 ARG A O 1
ATOM 2233 N N . PRO A 1 297 ? 18.078 -15.424 -28.661 1.00 95.62 297 PRO A N 1
ATOM 2234 C CA . PRO A 1 297 ? 16.661 -15.090 -28.845 1.00 95.62 297 PRO A CA 1
ATOM 2235 C C . PRO A 1 297 ? 16.214 -13.836 -28.082 1.00 95.62 297 PRO A C 1
ATOM 2237 O O . PRO A 1 297 ? 15.607 -12.955 -28.678 1.00 95.62 297 PRO A O 1
ATOM 2240 N N . LYS A 1 298 ? 16.620 -13.694 -26.812 1.00 94.06 298 LYS A N 1
ATOM 2241 C CA . LYS A 1 298 ? 16.330 -12.501 -25.994 1.00 94.06 298 LYS A CA 1
ATOM 2242 C C . LYS A 1 298 ? 16.881 -11.209 -26.602 1.00 94.06 298 LYS A C 1
ATOM 2244 O O . LYS A 1 298 ? 16.246 -10.169 -26.534 1.00 94.06 298 LYS A O 1
ATOM 2249 N N . CYS A 1 299 ? 18.050 -11.263 -27.240 1.00 93.94 299 CYS A N 1
ATOM 2250 C CA . CYS A 1 299 ? 18.592 -10.095 -27.928 1.00 93.94 299 CYS A CA 1
ATOM 2251 C C . CYS A 1 299 ? 17.751 -9.727 -29.154 1.00 93.94 299 CYS A C 1
ATOM 2253 O O . CYS A 1 299 ? 17.581 -8.546 -29.429 1.00 93.94 299 CYS A O 1
ATOM 2255 N N . LEU A 1 300 ? 17.229 -10.716 -29.887 1.00 94.56 300 LEU A N 1
ATOM 2256 C CA . LEU A 1 300 ? 16.339 -10.462 -31.022 1.00 94.56 300 LEU A CA 1
ATOM 2257 C C . LEU A 1 300 ? 15.013 -9.849 -30.565 1.00 94.56 300 LEU A C 1
ATOM 2259 O O . LEU A 1 300 ? 14.473 -8.995 -31.257 1.00 94.56 300 LEU A O 1
ATOM 2263 N N . GLU A 1 301 ? 14.508 -10.261 -29.406 1.00 96.81 301 GLU A N 1
ATOM 2264 C CA . GLU A 1 301 ? 13.319 -9.680 -28.783 1.00 96.81 301 GLU A CA 1
ATOM 2265 C C . GLU A 1 301 ? 13.540 -8.211 -28.401 1.00 96.81 301 GLU A C 1
ATOM 2267 O O . GLU A 1 301 ? 12.801 -7.350 -28.871 1.00 96.81 301 GLU A O 1
ATOM 2272 N N . VAL A 1 302 ? 14.617 -7.903 -27.667 1.00 96.06 302 VAL A N 1
ATOM 2273 C CA . VAL A 1 302 ? 14.976 -6.515 -27.317 1.00 96.06 302 VAL A CA 1
ATOM 2274 C C . VAL A 1 302 ? 15.226 -5.681 -28.579 1.00 96.06 302 VAL A C 1
ATOM 2276 O O . VAL A 1 302 ? 14.730 -4.565 -28.703 1.00 96.06 302 VAL A O 1
ATOM 2279 N N . ALA A 1 303 ? 15.932 -6.229 -29.570 1.00 93.75 303 ALA A N 1
ATOM 2280 C CA . ALA A 1 303 ? 16.184 -5.549 -30.838 1.00 93.75 303 ALA A CA 1
ATOM 2281 C C . ALA A 1 303 ? 14.893 -5.223 -31.606 1.00 93.75 303 ALA A C 1
ATOM 2283 O O . ALA A 1 303 ? 14.789 -4.150 -32.197 1.00 93.75 303 ALA A O 1
ATOM 2284 N N . ARG A 1 304 ? 13.896 -6.118 -31.578 1.00 96.94 304 ARG A N 1
ATOM 2285 C CA . ARG A 1 304 ? 12.570 -5.874 -32.167 1.00 96.94 304 ARG A CA 1
ATOM 2286 C C . ARG A 1 304 ? 11.799 -4.806 -31.401 1.00 96.94 304 ARG A C 1
ATOM 2288 O O . ARG A 1 304 ? 11.242 -3.921 -32.043 1.00 96.94 304 ARG A O 1
ATOM 2295 N N . LEU A 1 305 ? 11.801 -4.872 -30.068 1.00 97.38 305 LEU A N 1
ATOM 2296 C CA . LEU A 1 305 ? 11.096 -3.921 -29.204 1.00 97.38 305 LEU A CA 1
ATOM 2297 C C . LEU A 1 305 ? 11.573 -2.482 -29.452 1.00 97.38 305 LEU A C 1
ATOM 2299 O O . LEU A 1 305 ? 10.761 -1.590 -29.674 1.00 97.38 305 LEU A O 1
ATOM 2303 N N . TYR A 1 306 ? 12.892 -2.283 -29.509 1.00 96.62 306 TYR A N 1
ATOM 2304 C CA . TYR A 1 306 ? 13.509 -0.967 -29.715 1.00 96.62 306 TYR A CA 1
ATOM 2305 C C . TYR A 1 306 ? 13.814 -0.643 -31.186 1.00 96.62 306 TYR A C 1
ATOM 2307 O O . TYR A 1 306 ? 14.383 0.405 -31.481 1.00 96.62 306 TYR A O 1
ATOM 2315 N N . LYS A 1 307 ? 13.448 -1.531 -32.122 1.00 97.38 307 LYS A N 1
ATOM 2316 C CA . LYS A 1 307 ? 13.689 -1.395 -33.571 1.00 97.38 307 LYS A CA 1
ATOM 2317 C C . LYS A 1 307 ? 15.157 -1.098 -33.928 1.00 97.38 307 LYS A C 1
ATOM 2319 O O . LYS A 1 307 ? 15.435 -0.359 -34.869 1.00 97.38 307 LYS A O 1
ATOM 2324 N N . VAL A 1 308 ? 16.099 -1.702 -33.202 1.00 97.00 308 VAL A N 1
ATOM 2325 C CA . VAL A 1 308 ? 17.545 -1.533 -33.422 1.00 97.00 308 VAL A CA 1
ATOM 2326 C C . VAL A 1 308 ? 18.136 -2.737 -34.147 1.00 97.00 308 VAL A C 1
ATOM 2328 O O . VAL A 1 308 ? 17.836 -3.887 -33.837 1.00 97.00 308 VAL A O 1
ATOM 2331 N N . SER A 1 309 ? 19.021 -2.493 -35.110 1.00 93.94 309 SER A N 1
ATOM 2332 C CA . SER A 1 309 ? 19.665 -3.556 -35.892 1.00 93.94 309 SER A CA 1
ATOM 2333 C C . SER A 1 309 ? 21.181 -3.380 -35.973 1.00 93.94 309 SER A C 1
ATOM 2335 O O . SER A 1 309 ? 21.941 -4.349 -35.823 1.00 93.94 309 SER A O 1
ATOM 2337 N N . ARG A 1 310 ? 21.649 -2.140 -36.143 1.00 95.06 310 ARG A N 1
ATOM 2338 C CA . ARG A 1 310 ? 23.063 -1.811 -36.359 1.00 95.06 310 ARG A CA 1
ATOM 2339 C C . ARG A 1 310 ? 23.834 -1.782 -35.044 1.00 95.06 310 ARG A C 1
ATOM 2341 O O . ARG A 1 310 ? 23.281 -1.539 -33.980 1.00 95.06 310 ARG A O 1
ATOM 2348 N N . THR A 1 311 ? 25.140 -2.034 -35.105 1.00 94.62 311 THR A N 1
ATOM 2349 C CA . THR A 1 311 ? 25.990 -2.062 -33.898 1.00 94.62 311 THR A CA 1
ATOM 2350 C C . THR A 1 311 ? 26.029 -0.707 -33.194 1.00 94.62 311 THR A C 1
ATOM 2352 O O . THR A 1 311 ? 25.946 -0.661 -31.972 1.00 94.62 311 THR A O 1
ATOM 2355 N N . SER A 1 312 ? 26.081 0.387 -33.955 1.00 96.12 312 SER A N 1
ATOM 2356 C CA . SER A 1 312 ? 26.029 1.748 -33.415 1.00 96.12 312 SER A CA 1
ATOM 2357 C C . SER A 1 312 ? 24.691 2.070 -32.741 1.00 96.12 312 SER A C 1
ATOM 2359 O O . SER A 1 312 ? 24.675 2.716 -31.700 1.00 96.12 312 SER A O 1
ATOM 2361 N N . GLU A 1 313 ? 23.570 1.590 -33.287 1.00 96.50 313 GLU A N 1
ATOM 2362 C CA . GLU A 1 313 ? 22.239 1.735 -32.674 1.00 96.50 313 GLU A CA 1
ATOM 2363 C C . GLU A 1 313 ? 22.157 0.974 -31.350 1.00 96.50 313 GLU A C 1
ATOM 2365 O O . GLU A 1 313 ? 21.697 1.522 -30.355 1.00 96.50 313 GLU A O 1
ATOM 2370 N N . VAL A 1 314 ? 22.673 -0.260 -31.313 1.00 95.00 314 VAL A N 1
ATOM 2371 C CA . VAL A 1 314 ? 22.743 -1.065 -30.084 1.00 95.00 314 VAL A CA 1
ATOM 2372 C C . VAL A 1 314 ? 23.614 -0.384 -29.022 1.00 95.00 314 VAL A C 1
ATOM 2374 O O . VAL A 1 314 ? 23.251 -0.389 -27.851 1.00 95.00 314 VAL A O 1
ATOM 2377 N N . GLN A 1 315 ? 24.737 0.230 -29.410 1.00 96.69 315 GLN A N 1
ATOM 2378 C CA . GLN A 1 315 ? 25.577 1.009 -28.492 1.00 96.69 315 GLN A CA 1
ATOM 2379 C C . GLN A 1 315 ? 24.845 2.232 -27.930 1.00 96.69 315 GLN A C 1
ATOM 2381 O O . GLN A 1 315 ? 24.879 2.444 -26.722 1.00 96.69 315 GLN A O 1
ATOM 2386 N N . ARG A 1 316 ? 24.156 3.011 -28.778 1.00 97.50 316 ARG A N 1
ATOM 2387 C CA . ARG A 1 316 ? 23.358 4.166 -28.329 1.00 97.50 316 ARG A CA 1
ATOM 2388 C C . ARG A 1 316 ? 22.232 3.744 -27.389 1.00 97.50 316 ARG A C 1
ATOM 2390 O O . ARG A 1 316 ? 22.064 4.359 -26.344 1.00 97.50 316 ARG A O 1
ATOM 2397 N N . LEU A 1 317 ? 21.520 2.666 -27.722 1.00 97.06 317 LEU A N 1
ATOM 2398 C CA . LEU A 1 317 ? 20.475 2.109 -26.864 1.00 97.06 317 LEU A CA 1
ATOM 2399 C C . LEU A 1 317 ? 21.040 1.655 -25.512 1.00 97.06 317 LEU A C 1
ATOM 2401 O O . LEU A 1 317 ? 20.432 1.906 -24.480 1.00 97.06 317 LEU A O 1
ATOM 2405 N N . LEU A 1 318 ? 22.215 1.019 -25.501 1.00 97.25 318 LEU A N 1
ATOM 2406 C CA . LEU A 1 318 ? 22.866 0.601 -24.260 1.00 97.25 318 LEU A CA 1
ATOM 2407 C C . LEU A 1 318 ? 23.224 1.791 -23.358 1.00 97.25 318 LEU A C 1
ATOM 2409 O O . LEU A 1 318 ? 23.114 1.663 -22.143 1.00 97.25 318 LEU A O 1
ATOM 2413 N N . ILE A 1 319 ? 23.667 2.914 -23.931 1.00 97.75 319 ILE A N 1
ATOM 2414 C CA . ILE A 1 319 ? 23.938 4.148 -23.176 1.00 97.75 319 ILE A CA 1
ATOM 2415 C C . ILE A 1 319 ? 22.628 4.696 -22.601 1.00 97.75 319 ILE A C 1
ATOM 2417 O O . ILE A 1 319 ? 22.530 4.834 -21.388 1.00 97.75 319 ILE A O 1
ATOM 2421 N N . SER A 1 320 ? 21.595 4.857 -23.437 1.00 97.81 320 SER A N 1
ATOM 2422 C CA . SER A 1 320 ? 20.266 5.326 -23.007 1.00 97.81 320 SER A CA 1
ATOM 2423 C C . SER A 1 320 ? 19.704 4.501 -21.846 1.00 97.81 320 SER A C 1
ATOM 2425 O O . SER A 1 320 ? 19.302 5.052 -20.831 1.00 97.81 320 SER A O 1
ATOM 2427 N N . LEU A 1 321 ? 19.742 3.168 -21.948 1.00 97.00 321 LEU A N 1
ATOM 2428 C CA . LEU A 1 321 ? 19.237 2.286 -20.891 1.00 97.00 321 LEU A CA 1
ATOM 2429 C C . LEU A 1 321 ? 20.055 2.376 -19.596 1.00 97.00 321 LEU A C 1
ATOM 2431 O O . LEU A 1 321 ? 19.502 2.171 -18.521 1.00 97.00 321 LEU A O 1
ATOM 2435 N N . LYS A 1 322 ? 21.365 2.646 -19.674 1.00 97.94 322 LYS A N 1
ATOM 2436 C CA . LYS A 1 322 ? 22.198 2.863 -18.480 1.00 97.94 322 LYS A CA 1
ATOM 2437 C C . LYS A 1 322 ? 21.859 4.180 -17.792 1.00 97.94 322 LYS A C 1
ATOM 2439 O O . LYS A 1 322 ? 21.815 4.207 -16.566 1.00 97.94 322 LYS A O 1
ATOM 2444 N N . ASP A 1 323 ? 21.616 5.228 -18.570 1.00 97.56 323 ASP A N 1
ATOM 2445 C CA . ASP A 1 323 ? 21.218 6.531 -18.044 1.00 97.56 323 ASP A CA 1
ATOM 2446 C C . ASP A 1 323 ? 19.839 6.433 -17.377 1.00 97.56 323 ASP A C 1
ATOM 2448 O O . ASP A 1 323 ? 19.686 6.831 -16.224 1.00 97.56 323 ASP A O 1
ATOM 2452 N N . GLU A 1 324 ? 18.868 5.786 -18.033 1.00 97.12 324 GLU A N 1
ATOM 2453 C CA . GLU A 1 324 ? 17.558 5.501 -17.434 1.00 97.12 324 GLU A CA 1
ATOM 2454 C C . GLU A 1 324 ? 17.678 4.647 -16.162 1.00 97.12 324 GLU A C 1
ATOM 2456 O O . GLU A 1 324 ? 17.020 4.932 -15.166 1.00 97.12 324 GLU A O 1
ATOM 2461 N N . LEU A 1 325 ? 18.538 3.620 -16.157 1.00 97.50 325 LEU A N 1
ATOM 2462 C CA . LEU A 1 325 ? 18.767 2.791 -14.970 1.00 97.50 325 LEU A CA 1
ATOM 2463 C C . LEU A 1 325 ? 19.292 3.613 -13.787 1.00 97.50 325 LEU A C 1
ATOM 2465 O O . LEU A 1 325 ? 18.920 3.330 -12.649 1.00 97.50 325 LEU A O 1
ATOM 2469 N N . ASN A 1 326 ? 20.151 4.602 -14.036 1.00 97.50 326 ASN A N 1
ATOM 2470 C CA . ASN A 1 326 ? 20.621 5.510 -12.992 1.00 97.50 326 ASN A CA 1
ATOM 2471 C C . ASN A 1 326 ? 19.474 6.353 -12.424 1.00 97.50 326 ASN A C 1
ATOM 2473 O O . ASN A 1 326 ? 19.387 6.480 -11.206 1.00 97.50 326 ASN A O 1
ATOM 2477 N N . ILE A 1 327 ? 18.579 6.863 -13.277 1.00 95.25 327 ILE A N 1
ATOM 2478 C CA . ILE A 1 327 ? 17.386 7.605 -12.839 1.00 95.25 327 ILE A CA 1
ATOM 2479 C C . ILE A 1 327 ? 16.526 6.715 -11.932 1.00 95.25 327 ILE A C 1
ATOM 2481 O O . ILE A 1 327 ? 16.292 7.066 -10.782 1.00 95.25 327 ILE A O 1
ATOM 2485 N N . PHE A 1 328 ? 16.184 5.498 -12.369 1.00 94.31 328 PHE A N 1
ATOM 2486 C CA . PHE A 1 328 ? 15.392 4.578 -11.543 1.00 94.31 328 PHE A CA 1
ATOM 2487 C C . PHE A 1 328 ? 16.082 4.186 -10.230 1.00 94.31 328 PHE A C 1
ATOM 2489 O O . PHE A 1 328 ? 15.411 3.933 -9.233 1.00 94.31 328 PHE A O 1
ATOM 2496 N N . GLN A 1 329 ? 17.415 4.103 -10.199 1.00 97.00 329 GLN A N 1
ATOM 2497 C CA . GLN A 1 329 ? 18.146 3.865 -8.951 1.00 97.00 329 GLN A CA 1
ATOM 2498 C C . GLN A 1 329 ? 18.051 5.050 -7.991 1.00 97.00 329 GLN A C 1
ATOM 2500 O O . GLN A 1 329 ? 17.949 4.826 -6.785 1.00 97.00 329 GLN A O 1
ATOM 2505 N N . MET A 1 330 ? 18.076 6.279 -8.509 1.00 96.62 330 MET A N 1
ATOM 2506 C CA . MET A 1 330 ? 17.862 7.479 -7.706 1.00 96.62 330 MET A CA 1
ATOM 2507 C C . MET A 1 330 ? 16.431 7.533 -7.167 1.00 96.62 330 MET A C 1
ATOM 2509 O O . MET A 1 330 ? 16.276 7.704 -5.964 1.00 96.62 330 MET A O 1
ATOM 2513 N N . ASP A 1 331 ? 15.422 7.267 -7.999 1.00 93.00 331 ASP A N 1
ATOM 2514 C CA . ASP A 1 331 ? 14.013 7.257 -7.579 1.00 93.00 331 ASP A CA 1
ATOM 2515 C C . ASP A 1 331 ? 13.74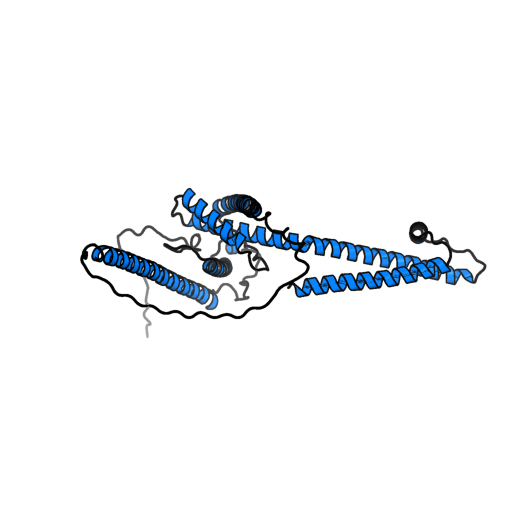7 6.196 -6.500 1.00 93.00 331 ASP A C 1
ATOM 2517 O O . ASP A 1 331 ? 13.090 6.455 -5.494 1.00 93.00 331 ASP A O 1
ATOM 2521 N N . ILE A 1 332 ? 14.284 4.982 -6.680 1.00 95.44 332 ILE A N 1
ATOM 2522 C CA . ILE A 1 332 ? 14.187 3.908 -5.678 1.00 95.44 332 ILE A CA 1
ATOM 2523 C C . ILE A 1 332 ? 14.820 4.349 -4.363 1.00 95.44 332 ILE A C 1
ATOM 2525 O O . ILE A 1 332 ? 14.229 4.125 -3.309 1.00 95.44 332 ILE A O 1
ATOM 2529 N N . LYS A 1 333 ? 15.992 4.986 -4.424 1.00 96.44 333 LYS A N 1
ATOM 2530 C CA . LYS A 1 333 ? 16.677 5.480 -3.234 1.00 96.44 333 LYS A CA 1
ATOM 2531 C C . LYS A 1 333 ? 15.882 6.592 -2.548 1.00 96.44 333 LYS A C 1
ATOM 2533 O O . LYS A 1 333 ? 15.725 6.543 -1.338 1.00 96.44 333 LYS A O 1
ATOM 2538 N N . GLU A 1 334 ? 15.338 7.545 -3.298 1.00 94.75 334 GLU A N 1
ATOM 2539 C CA . GLU A 1 334 ? 14.492 8.611 -2.752 1.00 94.75 334 GLU A CA 1
ATOM 2540 C C . GLU A 1 334 ? 13.243 8.038 -2.069 1.00 94.75 334 GLU A C 1
ATOM 2542 O O . GLU A 1 334 ? 12.892 8.453 -0.966 1.00 94.75 334 GLU A O 1
ATOM 2547 N N . MET A 1 335 ? 12.610 7.023 -2.665 1.00 91.81 335 MET A N 1
ATOM 2548 C CA . MET A 1 335 ? 11.485 6.315 -2.049 1.00 91.81 335 MET A CA 1
ATOM 2549 C C . MET A 1 335 ? 11.886 5.528 -0.790 1.00 91.81 335 MET A C 1
ATOM 2551 O O . MET A 1 335 ? 11.094 5.447 0.150 1.00 91.81 335 MET A O 1
ATOM 2555 N N . GLU A 1 336 ? 13.086 4.942 -0.747 1.00 91.56 336 GLU A N 1
ATOM 2556 C CA . GLU A 1 336 ? 13.630 4.286 0.452 1.00 91.56 336 GLU A CA 1
ATOM 2557 C C . GLU A 1 336 ? 13.917 5.299 1.561 1.00 91.56 336 GLU A C 1
ATOM 2559 O O . GLU A 1 336 ? 13.459 5.103 2.685 1.00 91.56 336 GLU A O 1
ATOM 2564 N N . ASP A 1 337 ? 14.578 6.406 1.230 1.00 91.44 337 ASP A N 1
ATOM 2565 C CA . ASP A 1 337 ? 14.901 7.485 2.162 1.00 91.44 337 ASP A CA 1
ATOM 2566 C C . ASP A 1 337 ? 13.613 8.127 2.716 1.00 91.44 337 ASP A C 1
ATOM 2568 O O . ASP A 1 337 ? 13.486 8.334 3.923 1.00 91.44 337 ASP A O 1
ATOM 2572 N N . ALA A 1 338 ? 12.605 8.370 1.869 1.00 87.62 338 ALA A N 1
ATOM 2573 C CA . ALA A 1 338 ? 11.299 8.887 2.285 1.00 87.62 338 ALA A CA 1
ATOM 2574 C C . ALA A 1 338 ? 10.528 7.895 3.167 1.00 87.62 338 ALA A C 1
ATOM 2576 O O . ALA A 1 338 ? 9.855 8.288 4.125 1.00 87.62 338 ALA A O 1
ATOM 2577 N N . ARG A 1 339 ? 10.629 6.594 2.867 1.00 85.31 339 ARG A N 1
ATOM 2578 C CA . ARG A 1 339 ? 10.056 5.549 3.715 1.00 85.31 339 ARG A CA 1
ATOM 2579 C C . ARG A 1 339 ? 10.724 5.576 5.080 1.00 85.31 339 ARG A C 1
ATOM 2581 O O . ARG A 1 339 ? 10.001 5.592 6.072 1.00 85.31 339 ARG A O 1
ATOM 2588 N N . ASP A 1 340 ? 12.048 5.601 5.126 1.00 81.38 340 ASP A N 1
ATOM 2589 C CA . ASP A 1 340 ? 12.844 5.528 6.350 1.00 81.38 340 ASP A CA 1
ATOM 2590 C C . ASP A 1 340 ? 12.709 6.804 7.204 1.00 81.38 340 ASP A C 1
ATOM 2592 O O . ASP A 1 340 ? 12.635 6.702 8.422 1.00 81.38 340 ASP A O 1
ATOM 2596 N N . ALA A 1 341 ? 12.532 7.979 6.589 1.00 81.94 341 ALA A N 1
ATOM 2597 C CA . ALA A 1 341 ? 12.226 9.236 7.284 1.00 81.94 341 ALA A CA 1
ATOM 2598 C C . ALA A 1 341 ? 10.823 9.276 7.921 1.00 81.94 341 ALA A C 1
ATOM 2600 O O . ALA A 1 341 ? 10.544 10.124 8.767 1.00 81.94 341 ALA A O 1
ATOM 2601 N N . SER A 1 342 ? 9.917 8.385 7.504 1.00 72.00 342 SER A N 1
ATOM 2602 C CA . SER A 1 342 ? 8.561 8.288 8.060 1.00 72.00 342 SER A CA 1
ATOM 2603 C C . SER A 1 342 ? 8.452 7.379 9.297 1.00 72.00 342 SER A C 1
ATOM 2605 O O . SER A 1 342 ? 7.335 7.179 9.798 1.00 72.00 342 SER A O 1
ATOM 2607 N N . TRP A 1 343 ? 9.585 6.826 9.753 1.00 60.69 343 TRP A N 1
ATOM 2608 C CA . TRP A 1 343 ? 9.744 5.935 10.910 1.00 60.69 343 TRP A CA 1
ATOM 2609 C C . TRP A 1 343 ? 10.508 6.608 12.048 1.00 60.69 343 TRP A C 1
ATOM 2611 O O . TRP A 1 343 ? 10.157 6.289 13.207 1.00 60.69 343 TRP A O 1
#

Foldseek 3Di:
DDDDDDDDDDDPDDDDDDDPDPDPPLLPQDDDDDDDQDPVNLVVSLVLVVLVCQACPHPNNVVVPPPDPQAGPVRPHHDDPDVVSVVSVVVVVVVSVVVNVVNVVVVVVVVVVVVVVVVVVVPPPDDDDDDDDDDDDDDDDDDDDDDDDDDDDDDDPPPDDPPPVVLVVLLVQLLVQLVVQLVVQLVDVDDDRADAQPDDQDVSLVVSLSVSLVVVCVVVVDPDSSSNVSNSSSSVNSSSVVSNVVVVVVCVVLVVVLVVLVVLLVVLVVLLVLLVVVLVLCVVVVPDPDDSPDRDPVNVVSCVVQVHDDSVSSVVVSVVSVVVSVVSVVVNVVSVVVVVVVD

Organism: Haemonchus placei (NCBI:txid6290)